Protein AF-A0A1M3MCD5-F1 (afdb_monomer_lite)

Structure (mmCIF, N/CA/C/O backbone):
data_AF-A0A1M3MCD5-F1
#
_entry.id   AF-A0A1M3MCD5-F1
#
loop_
_atom_site.group_PDB
_atom_site.id
_atom_site.type_symbol
_atom_site.label_atom_id
_atom_site.label_alt_id
_atom_site.label_comp_id
_atom_site.label_asym_id
_atom_site.label_entity_id
_atom_site.label_seq_id
_atom_site.pdbx_PDB_ins_code
_atom_site.Cartn_x
_atom_site.Cartn_y
_atom_site.Cartn_z
_atom_site.occupancy
_atom_site.B_iso_or_equiv
_atom_site.auth_seq_id
_atom_site.auth_comp_id
_atom_site.auth_asym_id
_atom_site.auth_atom_id
_atom_site.pdbx_PDB_model_num
ATOM 1 N N . MET A 1 1 ? 7.244 3.025 -30.336 1.00 80.75 1 MET A N 1
ATOM 2 C CA . MET A 1 1 ? 6.233 1.977 -30.135 1.00 80.75 1 MET A CA 1
ATOM 3 C C . MET A 1 1 ? 4.866 2.456 -30.572 1.00 80.75 1 MET A C 1
ATOM 5 O O . MET A 1 1 ? 4.460 3.548 -30.179 1.00 80.75 1 MET A O 1
ATOM 9 N N . ASN A 1 2 ? 4.151 1.637 -31.344 1.00 89.50 2 ASN A N 1
ATOM 10 C CA . ASN A 1 2 ? 2.739 1.869 -31.656 1.00 89.50 2 ASN A CA 1
ATOM 11 C C . ASN A 1 2 ? 1.861 1.571 -30.429 1.00 89.50 2 ASN A C 1
ATOM 13 O O . ASN A 1 2 ? 2.212 0.736 -29.595 1.00 89.50 2 ASN A O 1
ATOM 17 N N . THR A 1 3 ? 0.694 2.208 -30.334 1.00 88.75 3 THR A N 1
ATOM 18 C CA . THR A 1 3 ? -0.282 1.978 -29.251 1.00 88.75 3 THR A CA 1
ATOM 19 C C . THR A 1 3 ? -0.712 0.517 -29.160 1.00 88.75 3 THR A C 1
ATOM 21 O O . THR A 1 3 ? -0.790 -0.035 -28.068 1.00 88.75 3 THR A O 1
ATOM 24 N N . GLU A 1 4 ? -0.922 -0.151 -30.294 1.00 92.06 4 GLU A N 1
ATOM 25 C CA . GLU A 1 4 ? -1.262 -1.578 -30.314 1.00 92.06 4 GLU A CA 1
ATOM 26 C C . GLU A 1 4 ? -0.146 -2.459 -29.751 1.00 92.06 4 GLU A C 1
ATOM 28 O O . GLU A 1 4 ? -0.421 -3.406 -29.015 1.00 92.06 4 GLU A O 1
ATOM 33 N N . ALA A 1 5 ? 1.112 -2.136 -30.059 1.00 90.56 5 ALA A N 1
ATOM 34 C CA . ALA A 1 5 ? 2.263 -2.850 -29.520 1.00 90.56 5 ALA A CA 1
ATOM 35 C C . ALA A 1 5 ? 2.368 -2.645 -28.001 1.00 90.56 5 ALA A C 1
ATOM 37 O O . ALA A 1 5 ? 2.530 -3.623 -27.273 1.00 90.56 5 ALA A O 1
ATOM 38 N N . PHE A 1 6 ? 2.136 -1.418 -27.512 1.00 93.56 6 PHE A N 1
ATOM 39 C CA . PHE A 1 6 ? 2.032 -1.156 -26.073 1.00 93.56 6 PHE A CA 1
ATOM 40 C C . PHE A 1 6 ? 0.952 -2.021 -25.422 1.00 93.56 6 PHE A C 1
ATOM 42 O O . PHE A 1 6 ? 1.201 -2.689 -24.425 1.00 93.56 6 PHE A O 1
ATOM 49 N N . ILE A 1 7 ? -0.255 -2.030 -25.994 1.00 93.38 7 ILE A N 1
ATOM 50 C CA . ILE A 1 7 ? -1.394 -2.768 -25.440 1.00 93.38 7 ILE A CA 1
ATOM 51 C C . ILE A 1 7 ? -1.101 -4.272 -25.399 1.00 93.38 7 ILE A C 1
ATOM 53 O O . ILE A 1 7 ? -1.500 -4.943 -24.448 1.00 93.38 7 ILE A O 1
ATOM 57 N N . ARG A 1 8 ? -0.386 -4.814 -26.392 1.00 94.75 8 ARG A N 1
ATOM 58 C CA . ARG A 1 8 ? 0.049 -6.219 -26.387 1.00 94.75 8 ARG A CA 1
ATOM 59 C C . ARG A 1 8 ? 1.000 -6.515 -25.228 1.00 94.75 8 ARG A C 1
ATOM 61 O O . ARG A 1 8 ? 0.779 -7.503 -24.532 1.00 94.75 8 ARG A O 1
ATOM 68 N N . LEU A 1 9 ? 1.986 -5.649 -24.984 1.00 94.50 9 LEU A N 1
ATOM 69 C CA . LEU A 1 9 ? 2.899 -5.778 -23.841 1.00 94.50 9 LEU A CA 1
ATOM 70 C C . LEU A 1 9 ? 2.167 -5.612 -22.505 1.00 94.50 9 LEU A C 1
ATOM 72 O O . LEU A 1 9 ? 2.376 -6.393 -21.588 1.00 94.50 9 LEU A O 1
ATOM 76 N N . ALA A 1 10 ? 1.250 -4.651 -22.402 1.00 92.12 10 ALA A N 1
ATOM 77 C CA . ALA A 1 10 ? 0.477 -4.419 -21.185 1.00 92.12 10 ALA A CA 1
ATOM 78 C C . ALA A 1 10 ? -0.446 -5.598 -20.838 1.00 92.12 10 ALA A C 1
ATOM 80 O O . ALA A 1 10 ? -0.629 -5.913 -19.665 1.00 92.12 10 ALA A O 1
ATOM 81 N N . LYS A 1 11 ? -1.015 -6.271 -21.848 1.00 93.56 11 LYS A N 1
ATOM 82 C CA . LYS A 1 11 ? -1.811 -7.490 -21.647 1.00 93.56 11 LYS A CA 1
ATOM 83 C C . LYS A 1 11 ? -0.951 -8.691 -21.268 1.00 93.56 11 LYS A C 1
ATOM 85 O O . LYS A 1 11 ? -1.401 -9.522 -20.489 1.00 93.56 11 LYS A O 1
ATOM 90 N N . ASN A 1 12 ? 0.266 -8.776 -21.804 1.00 93.50 12 ASN A N 1
ATOM 91 C CA . ASN A 1 12 ? 1.195 -9.873 -21.552 1.00 93.50 12 ASN A CA 1
ATOM 92 C C . ASN A 1 12 ? 2.579 -9.339 -21.140 1.00 93.50 12 ASN A C 1
ATOM 94 O O . ASN A 1 12 ? 3.504 -9.362 -21.958 1.00 93.50 12 ASN A O 1
ATOM 98 N N . PRO A 1 13 ? 2.758 -8.914 -19.871 1.00 91.75 13 PRO A N 1
ATOM 99 C CA . PRO A 1 13 ? 4.008 -8.302 -19.405 1.00 91.75 13 PRO A CA 1
ATOM 100 C C . PRO A 1 13 ? 5.241 -9.203 -19.553 1.00 91.75 13 PRO A C 1
ATOM 102 O O . PRO A 1 13 ? 6.358 -8.721 -19.683 1.00 91.75 13 PRO A O 1
ATOM 105 N N . LYS A 1 14 ? 5.054 -10.527 -19.606 1.00 89.94 14 LYS A N 1
ATOM 106 C CA . LYS A 1 14 ? 6.139 -11.501 -19.824 1.00 89.94 14 LYS A CA 1
ATOM 107 C C . LYS A 1 14 ? 6.813 -11.391 -21.200 1.00 89.94 14 LYS A C 1
ATOM 109 O O . LYS A 1 14 ? 7.884 -11.952 -21.375 1.00 89.94 14 LYS A O 1
ATOM 114 N N . LEU A 1 15 ? 6.197 -10.699 -22.164 1.00 93.38 15 LEU A N 1
ATOM 115 C CA . LEU A 1 15 ? 6.757 -10.473 -23.504 1.00 93.38 15 LEU A CA 1
ATOM 116 C C . LEU A 1 15 ? 7.725 -9.279 -23.560 1.00 93.38 15 LEU A C 1
ATOM 118 O O . LEU A 1 15 ? 8.215 -8.931 -24.633 1.00 93.38 15 LEU A O 1
ATOM 122 N N . VAL A 1 16 ? 7.962 -8.599 -22.436 1.00 94.62 16 VAL A N 1
ATOM 123 C CA . VAL A 1 16 ? 8.893 -7.473 -22.393 1.00 94.62 16 VAL A CA 1
ATOM 124 C C . VAL A 1 16 ? 10.325 -7.972 -22.542 1.00 94.62 16 VAL A C 1
ATOM 126 O O . VAL A 1 16 ? 10.872 -8.624 -21.661 1.00 94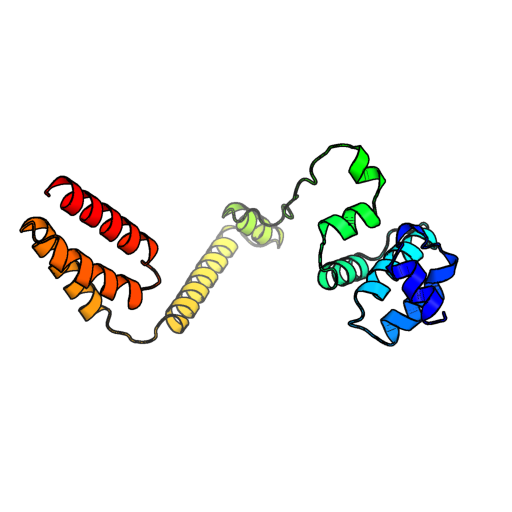.62 16 VAL A O 1
ATOM 129 N N . GLU A 1 17 ? 10.932 -7.606 -23.662 1.00 93.81 17 GLU A N 1
ATOM 130 C CA . GLU A 1 17 ? 12.359 -7.770 -23.950 1.00 93.81 17 GLU A CA 1
ATOM 131 C C . GLU A 1 17 ? 13.141 -6.452 -23.802 1.00 93.81 17 GLU A C 1
ATOM 133 O O . GLU A 1 17 ? 12.557 -5.365 -23.841 1.00 93.81 17 GLU A O 1
ATOM 138 N N . ALA A 1 18 ? 14.474 -6.546 -23.726 1.00 93.25 18 ALA A N 1
ATOM 139 C CA . ALA A 1 18 ? 15.397 -5.404 -23.654 1.00 93.25 18 ALA A CA 1
ATOM 140 C C . ALA A 1 18 ? 15.238 -4.408 -24.822 1.00 93.25 18 ALA A C 1
ATOM 142 O O . ALA A 1 18 ? 15.449 -3.209 -24.659 1.00 93.25 18 ALA A O 1
ATOM 143 N N . ILE A 1 19 ? 14.795 -4.885 -25.992 1.00 93.44 19 ILE A N 1
ATOM 144 C CA . ILE A 1 19 ? 14.569 -4.071 -27.199 1.00 93.44 19 ILE A CA 1
ATOM 145 C C . ILE A 1 19 ? 13.522 -2.969 -26.952 1.00 93.44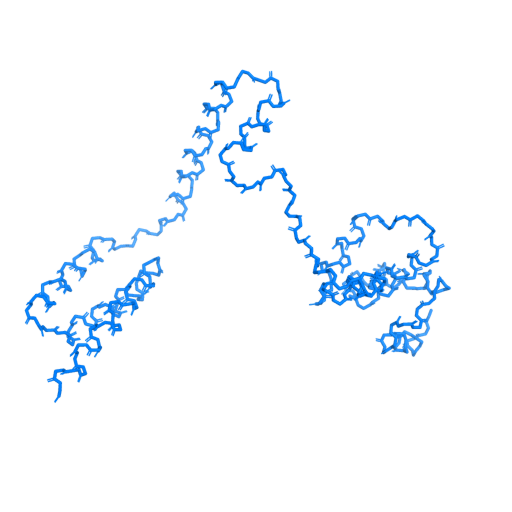 19 ILE A C 1
ATOM 147 O O . ILE A 1 19 ? 13.553 -1.920 -27.596 1.00 93.44 19 ILE A O 1
ATOM 151 N N . HIS A 1 20 ? 12.601 -3.181 -26.007 1.00 94.19 20 HIS A N 1
ATOM 152 C CA . HIS A 1 20 ? 11.526 -2.236 -25.716 1.00 94.19 20 HIS A CA 1
ATOM 153 C C . HIS A 1 20 ? 11.941 -1.085 -24.786 1.00 94.19 20 HIS A C 1
ATOM 155 O O . HIS A 1 20 ? 11.193 -0.110 -24.693 1.00 94.19 20 HIS A O 1
ATOM 161 N N . GLU A 1 21 ? 13.099 -1.165 -24.115 1.00 93.31 21 GLU A N 1
ATOM 162 C CA . GLU A 1 21 ? 13.574 -0.157 -23.150 1.00 93.31 21 GLU A CA 1
ATOM 163 C C . GLU A 1 21 ? 13.502 1.280 -23.693 1.00 93.31 21 GLU A C 1
ATOM 165 O O . GLU A 1 21 ? 12.784 2.084 -23.088 1.00 93.31 21 GLU A O 1
ATOM 170 N N . PRO A 1 22 ? 14.103 1.619 -24.853 1.00 92.94 22 PRO A N 1
ATOM 171 C CA . PRO A 1 22 ? 14.186 3.013 -25.284 1.00 92.94 22 PRO A CA 1
ATOM 172 C C . PRO A 1 22 ? 12.815 3.584 -25.640 1.00 92.94 22 PRO A C 1
ATOM 174 O O . PRO A 1 22 ? 12.559 4.782 -25.496 1.00 92.94 22 PRO A O 1
ATOM 177 N N . GLU A 1 23 ? 11.905 2.738 -26.122 1.00 93.00 23 GLU A N 1
ATOM 178 C CA . GLU A 1 23 ? 10.559 3.174 -26.459 1.00 93.00 23 GLU A CA 1
ATOM 179 C C . GLU A 1 23 ? 9.695 3.343 -25.210 1.00 93.00 23 GLU A C 1
ATOM 181 O O . GLU A 1 23 ? 8.966 4.328 -25.121 1.00 93.00 23 GLU A O 1
ATOM 186 N N . LEU A 1 24 ? 9.790 2.432 -24.239 1.00 93.25 24 LEU A N 1
ATOM 187 C CA . LEU A 1 24 ? 9.061 2.525 -22.973 1.00 93.25 24 LEU A CA 1
ATOM 188 C C . LEU A 1 24 ? 9.567 3.697 -22.121 1.00 93.25 24 LEU A C 1
ATOM 190 O O . LEU A 1 24 ? 8.750 4.422 -21.554 1.00 93.25 24 LEU A O 1
ATOM 194 N N . ARG A 1 25 ? 10.877 3.968 -22.136 1.00 92.69 25 ARG A N 1
ATOM 195 C CA . ARG A 1 25 ? 11.484 5.146 -21.507 1.00 92.69 25 ARG A CA 1
ATOM 196 C C . ARG A 1 25 ? 10.908 6.451 -22.044 1.00 92.69 25 ARG A C 1
ATOM 198 O O . ARG A 1 25 ? 10.496 7.325 -21.290 1.00 92.69 25 ARG A O 1
ATOM 205 N N . ARG A 1 26 ? 10.782 6.577 -23.367 1.00 93.81 26 ARG A N 1
ATOM 206 C CA . ARG A 1 26 ? 10.151 7.764 -23.974 1.00 93.81 26 ARG A CA 1
ATOM 207 C C . ARG A 1 26 ? 8.718 7.972 -23.486 1.00 93.81 26 ARG A C 1
ATOM 209 O O . ARG A 1 26 ? 8.260 9.108 -23.392 1.00 93.81 26 ARG A O 1
ATOM 216 N N . TRP A 1 27 ? 7.986 6.896 -23.199 1.00 92.25 27 TRP A N 1
ATOM 217 C CA . TRP A 1 27 ? 6.626 6.994 -22.669 1.00 92.25 27 TRP A CA 1
ATOM 218 C C . TRP A 1 27 ? 6.602 7.403 -21.199 1.00 92.25 27 TRP A C 1
ATOM 220 O O . TRP A 1 27 ? 5.724 8.180 -20.834 1.00 92.25 27 TRP A O 1
ATOM 230 N N . THR A 1 28 ? 7.543 6.938 -20.374 1.00 91.44 28 THR A N 1
ATOM 231 C CA . THR A 1 28 ? 7.640 7.358 -18.966 1.00 91.44 28 THR A CA 1
ATOM 232 C C . THR A 1 28 ? 8.078 8.815 -18.839 1.00 91.44 28 THR A C 1
ATOM 234 O O . THR A 1 28 ? 7.544 9.536 -18.000 1.00 91.44 28 THR A O 1
ATOM 237 N N . GLU A 1 29 ? 8.972 9.279 -19.714 1.00 92.44 29 GLU A N 1
ATOM 238 C CA . GLU A 1 29 ? 9.379 10.687 -19.798 1.00 92.44 29 GLU A CA 1
ATOM 239 C C . GLU A 1 29 ? 8.220 11.579 -20.268 1.00 92.44 29 GLU A C 1
ATOM 241 O O . GLU A 1 29 ? 7.959 12.634 -19.691 1.00 92.44 29 GLU A O 1
ATOM 246 N N . LYS A 1 30 ? 7.478 11.143 -21.295 1.00 94.44 30 LYS A N 1
ATOM 247 C CA . LYS A 1 30 ? 6.346 11.905 -21.843 1.00 94.44 30 LYS A CA 1
ATOM 248 C C . LYS A 1 30 ? 5.117 11.897 -20.931 1.00 94.44 30 LYS A C 1
ATOM 250 O O . LYS A 1 30 ? 4.373 12.876 -20.898 1.00 94.44 30 LYS A O 1
ATOM 255 N N . TYR A 1 31 ? 4.883 10.799 -20.218 1.00 93.00 31 TYR A N 1
ATOM 256 C CA . TYR A 1 31 ? 3.729 10.598 -19.347 1.00 93.00 31 TYR A CA 1
ATOM 257 C C . TYR A 1 31 ? 4.192 10.102 -17.965 1.00 93.00 31 TYR A C 1
ATOM 259 O O . TYR A 1 31 ? 4.109 8.905 -17.681 1.00 93.00 31 TYR A O 1
ATOM 267 N N . PRO A 1 32 ? 4.633 11.009 -17.069 1.00 89.88 32 PRO A N 1
ATOM 268 C CA . PRO A 1 32 ? 5.253 10.638 -15.791 1.00 89.88 32 PRO A CA 1
ATOM 269 C C . PRO A 1 32 ? 4.388 9.755 -14.883 1.00 89.88 32 PRO A C 1
ATOM 271 O O . PRO A 1 32 ? 4.915 8.908 -14.163 1.00 89.88 32 PRO A O 1
ATOM 274 N N . TYR A 1 33 ? 3.066 9.921 -14.951 1.00 90.69 33 TYR A N 1
ATOM 275 C CA . TYR A 1 33 ? 2.082 9.179 -14.156 1.00 90.69 33 TYR A CA 1
ATOM 276 C C . TYR A 1 33 ? 1.570 7.906 -14.846 1.00 90.69 33 TYR A C 1
ATOM 278 O O . TYR A 1 33 ? 0.583 7.318 -14.407 1.00 90.69 33 TYR A O 1
ATOM 286 N N . PHE A 1 34 ? 2.185 7.484 -15.956 1.00 91.94 34 PHE A N 1
ATOM 287 C CA . PHE A 1 34 ? 1.739 6.295 -16.669 1.00 91.94 34 PHE A CA 1
ATOM 288 C C . PHE A 1 34 ? 2.335 5.020 -16.063 1.00 91.94 34 PHE A C 1
ATOM 290 O O . PHE A 1 34 ? 3.354 4.493 -16.515 1.00 91.94 34 PHE A O 1
ATOM 297 N N . ASN A 1 35 ? 1.661 4.522 -15.027 1.00 90.56 35 ASN A N 1
ATOM 298 C CA . ASN A 1 35 ? 2.109 3.410 -14.188 1.00 90.56 35 ASN A CA 1
ATOM 299 C C . ASN A 1 35 ? 2.495 2.160 -14.997 1.00 90.56 35 ASN A C 1
ATOM 301 O O . ASN A 1 35 ? 3.557 1.582 -14.781 1.00 90.56 35 ASN A O 1
ATOM 305 N N . GLN A 1 36 ? 1.675 1.768 -15.978 1.00 91.88 36 GLN A N 1
ATOM 306 C CA . GLN A 1 36 ? 1.918 0.575 -16.793 1.00 91.88 36 GLN A CA 1
ATOM 307 C C . GLN A 1 36 ? 3.203 0.704 -17.617 1.00 91.88 36 GLN A C 1
ATOM 309 O O . GLN A 1 36 ? 3.979 -0.244 -17.684 1.00 91.88 36 GLN A O 1
ATOM 314 N N . ALA A 1 37 ? 3.461 1.872 -18.214 1.00 93.06 37 ALA A N 1
ATOM 315 C CA . ALA A 1 37 ? 4.701 2.094 -18.954 1.00 93.06 37 ALA A CA 1
ATOM 316 C C . ALA A 1 37 ? 5.920 2.042 -18.033 1.00 93.06 37 ALA A C 1
ATOM 318 O O . ALA A 1 37 ? 6.929 1.464 -18.419 1.00 93.06 37 ALA A O 1
ATOM 319 N N . ARG A 1 38 ? 5.810 2.580 -16.812 1.00 92.06 38 ARG A N 1
ATOM 320 C CA . ARG A 1 38 ? 6.901 2.584 -15.830 1.00 92.06 38 ARG A CA 1
ATOM 321 C C . ARG A 1 38 ? 7.283 1.175 -15.391 1.00 92.06 38 ARG A C 1
ATOM 323 O O . ARG A 1 38 ? 8.463 0.850 -15.394 1.00 92.06 38 ARG A O 1
ATOM 330 N N . VAL A 1 39 ? 6.302 0.320 -15.106 1.00 92.62 39 VAL A N 1
ATOM 331 C CA . VAL A 1 39 ? 6.559 -1.083 -14.747 1.00 92.62 39 VAL A CA 1
ATOM 332 C C . VAL A 1 39 ? 7.197 -1.863 -15.898 1.00 92.62 39 VAL A C 1
ATOM 334 O O . VAL A 1 39 ? 8.167 -2.593 -15.697 1.00 92.62 39 VAL A O 1
ATOM 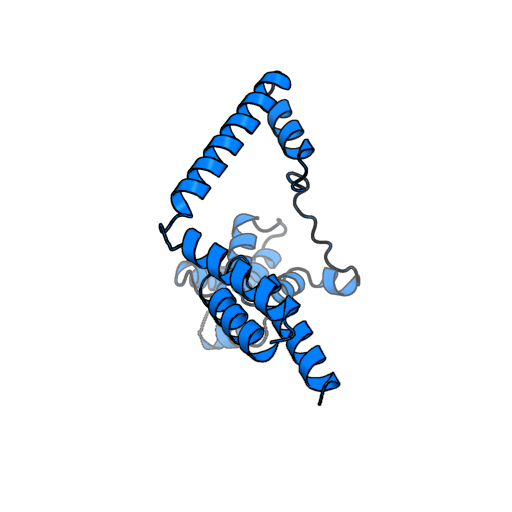337 N N . LEU A 1 40 ? 6.664 -1.722 -17.116 1.00 93.69 40 LEU A N 1
ATOM 338 C CA . LEU A 1 40 ? 7.213 -2.422 -18.280 1.00 93.69 40 LEU A CA 1
ATOM 339 C C . LEU A 1 40 ? 8.629 -1.921 -18.597 1.00 93.69 40 LEU A C 1
ATOM 341 O O . LEU A 1 40 ? 9.511 -2.729 -18.875 1.00 93.69 40 LEU A O 1
ATOM 345 N N . TRP A 1 41 ? 8.854 -0.607 -18.516 1.00 92.88 41 TRP A N 1
ATOM 346 C CA . TRP A 1 41 ? 10.170 0.001 -18.691 1.00 92.88 41 TRP A CA 1
ATOM 347 C C . TRP A 1 41 ? 11.170 -0.518 -17.659 1.00 92.88 41 TRP A C 1
ATOM 349 O O . TRP A 1 41 ? 12.266 -0.905 -18.041 1.00 92.88 41 TRP A O 1
ATOM 359 N N . MET A 1 42 ? 10.772 -0.614 -16.387 1.00 91.62 42 MET A N 1
ATOM 360 C CA . MET A 1 42 ? 11.616 -1.136 -15.310 1.00 91.62 42 MET A CA 1
ATOM 361 C C . MET A 1 42 ? 12.146 -2.537 -15.637 1.00 91.62 42 MET A C 1
ATOM 363 O O . MET A 1 42 ? 13.345 -2.795 -15.543 1.00 91.62 42 MET A O 1
ATOM 367 N N . LYS A 1 43 ? 11.265 -3.431 -16.106 1.00 92.12 43 LYS A N 1
ATOM 368 C CA . LYS A 1 43 ? 11.673 -4.774 -16.534 1.00 92.12 43 LYS A CA 1
ATOM 369 C C . LYS A 1 43 ? 12.587 -4.735 -17.755 1.00 92.12 43 LYS A C 1
ATOM 371 O O . LYS A 1 43 ? 13.583 -5.448 -17.787 1.00 92.12 43 LYS A O 1
ATOM 376 N N . ALA A 1 44 ? 12.259 -3.917 -18.754 1.00 93.19 44 ALA A N 1
ATOM 377 C CA . ALA A 1 44 ? 13.076 -3.784 -19.957 1.00 93.19 44 ALA A CA 1
ATOM 378 C C . ALA A 1 44 ? 14.483 -3.248 -19.636 1.00 93.19 44 ALA A C 1
ATOM 380 O O . ALA A 1 44 ? 15.456 -3.755 -20.183 1.00 93.19 44 ALA A O 1
ATOM 381 N N . SER A 1 45 ? 14.588 -2.289 -18.712 1.00 90.62 45 SER A N 1
ATOM 382 C CA . SER A 1 45 ? 15.844 -1.718 -18.214 1.00 90.62 45 SER A CA 1
ATOM 383 C C . SER A 1 45 ? 16.698 -2.770 -17.500 1.00 90.62 45 SER A C 1
ATOM 385 O O . SER A 1 45 ? 17.868 -2.939 -17.837 1.00 90.62 45 SER A O 1
ATOM 387 N N . GLN A 1 46 ? 16.091 -3.569 -16.614 1.00 89.75 46 GLN A N 1
ATOM 388 C CA . GLN A 1 46 ? 16.757 -4.685 -15.928 1.00 89.75 46 GLN A CA 1
ATOM 389 C C . GLN A 1 46 ? 17.241 -5.783 -16.893 1.00 89.75 46 GLN A C 1
ATOM 391 O O . GLN A 1 46 ? 18.200 -6.487 -16.604 1.00 89.75 46 GLN A O 1
ATOM 396 N N . LEU A 1 47 ? 16.564 -5.971 -18.030 1.00 90.12 47 LEU A N 1
ATOM 397 C CA . LEU A 1 47 ? 16.995 -6.919 -19.064 1.00 90.12 47 LEU A CA 1
ATOM 398 C C . LEU A 1 47 ? 18.079 -6.338 -19.981 1.00 90.12 47 LEU A C 1
ATOM 400 O O . LEU A 1 47 ? 18.875 -7.094 -20.534 1.00 90.12 47 LEU A O 1
ATOM 404 N N . ALA A 1 48 ? 18.075 -5.021 -20.194 1.00 88.81 48 ALA A N 1
ATOM 405 C CA . ALA A 1 48 ? 19.020 -4.327 -21.065 1.00 88.81 48 ALA A CA 1
ATOM 406 C C . ALA A 1 48 ? 20.378 -4.089 -20.387 1.00 88.81 48 ALA A C 1
ATOM 408 O O . ALA A 1 48 ? 21.411 -4.144 -21.056 1.00 88.81 48 ALA A O 1
ATOM 409 N N . SER A 1 49 ? 20.374 -3.855 -19.076 1.00 80.75 49 SER A N 1
ATOM 410 C CA . SER A 1 49 ? 21.566 -3.603 -18.269 1.00 80.75 49 SER A CA 1
ATOM 411 C C . SER A 1 49 ? 21.829 -4.776 -17.330 1.00 80.75 49 SER A C 1
ATOM 413 O O . SER A 1 49 ? 20.922 -5.261 -16.667 1.00 80.75 49 SER A O 1
ATOM 415 N N . ALA A 1 50 ? 23.086 -5.216 -17.242 1.00 70.44 50 ALA A N 1
ATOM 416 C CA . ALA A 1 50 ? 23.503 -6.197 -16.235 1.00 70.44 50 ALA A CA 1
ATOM 417 C C . ALA A 1 50 ? 23.633 -5.578 -14.829 1.00 70.44 50 ALA A C 1
ATOM 419 O O . ALA A 1 50 ? 23.715 -6.305 -13.839 1.00 70.44 50 ALA A O 1
ATOM 420 N N . ASP A 1 51 ? 23.672 -4.246 -14.755 1.00 72.94 51 ASP A N 1
ATOM 421 C CA . ASP A 1 51 ? 23.787 -3.504 -13.508 1.00 72.94 51 ASP A CA 1
ATOM 422 C C . ASP A 1 51 ? 22.452 -3.476 -12.744 1.00 72.94 51 ASP A C 1
ATOM 424 O O . ASP A 1 51 ? 21.381 -3.442 -13.362 1.00 72.94 51 ASP A O 1
ATOM 428 N N . PRO A 1 52 ? 22.491 -3.461 -11.397 1.00 72.38 52 PRO A N 1
ATOM 429 C CA . PRO A 1 52 ? 21.299 -3.263 -10.585 1.00 72.38 52 PRO A CA 1
ATOM 430 C C . PRO A 1 52 ? 20.604 -1.955 -10.967 1.00 72.38 52 PRO A C 1
ATOM 432 O O . PRO A 1 52 ? 21.254 -0.918 -11.112 1.00 72.38 52 PRO A O 1
ATOM 435 N N . VAL A 1 53 ? 19.278 -1.996 -11.112 1.00 74.12 53 VAL A N 1
ATOM 436 C CA . VAL A 1 53 ? 18.497 -0.777 -11.351 1.00 74.12 53 VAL A CA 1
ATOM 437 C C . VAL A 1 53 ? 18.634 0.154 -10.144 1.00 74.12 53 VAL A C 1
ATOM 439 O O . VAL A 1 53 ? 18.678 -0.320 -9.011 1.00 74.12 53 VAL A O 1
ATOM 442 N N . SER A 1 54 ? 18.709 1.464 -10.395 1.00 83.00 54 SER A N 1
ATOM 443 C CA . SER A 1 54 ? 18.832 2.477 -9.343 1.00 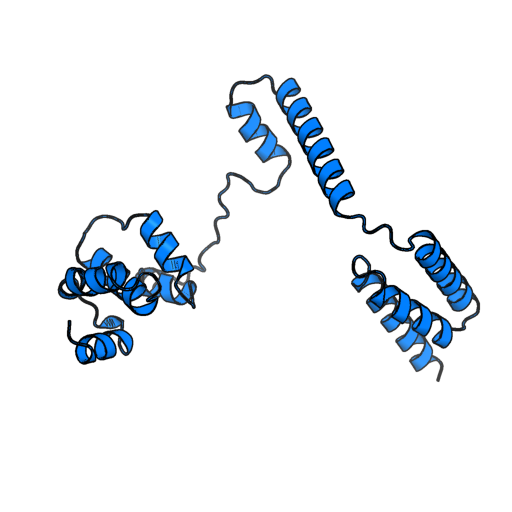83.00 54 SER A CA 1
ATOM 444 C C . SER A 1 54 ? 17.707 2.350 -8.312 1.00 83.00 54 SER A C 1
ATOM 446 O O . SER A 1 54 ? 16.537 2.209 -8.686 1.00 83.00 54 SER A O 1
ATOM 448 N N . ASP A 1 55 ? 18.055 2.463 -7.027 1.00 81.12 55 ASP A N 1
ATOM 449 C CA . ASP A 1 55 ? 17.098 2.400 -5.916 1.00 81.12 55 ASP A CA 1
ATOM 450 C C . ASP A 1 55 ? 15.978 3.442 -6.084 1.00 81.12 55 ASP A C 1
ATOM 452 O O . ASP A 1 55 ? 14.804 3.118 -5.912 1.00 81.12 55 ASP A O 1
ATOM 456 N N . ASP A 1 56 ? 16.310 4.653 -6.545 1.00 85.38 56 ASP A N 1
ATOM 457 C CA . ASP A 1 56 ? 15.336 5.726 -6.790 1.00 85.38 56 ASP A CA 1
ATOM 458 C C . ASP A 1 56 ? 14.284 5.329 -7.845 1.00 85.38 56 ASP A C 1
ATOM 460 O O . ASP A 1 56 ? 13.097 5.643 -7.728 1.00 85.38 56 ASP A O 1
ATOM 464 N N . GLU A 1 57 ? 14.700 4.624 -8.901 1.00 83.31 57 GLU A N 1
ATOM 465 C CA . GLU A 1 57 ? 13.805 4.191 -9.979 1.00 83.31 57 GLU A CA 1
ATOM 466 C C . GLU A 1 57 ? 12.911 3.034 -9.531 1.00 83.31 57 GLU A C 1
ATOM 468 O O . GLU A 1 57 ? 11.733 2.985 -9.903 1.00 83.31 57 GLU A O 1
ATOM 473 N N . LEU A 1 58 ? 13.446 2.145 -8.689 1.00 87.81 58 LEU A N 1
ATOM 474 C CA . LEU A 1 58 ? 12.698 1.058 -8.067 1.00 87.81 58 LEU A CA 1
ATOM 475 C C . LEU A 1 58 ? 11.651 1.595 -7.084 1.00 87.81 58 LEU A C 1
ATOM 477 O O . LEU A 1 58 ? 10.498 1.159 -7.127 1.00 87.81 58 LEU A O 1
ATOM 481 N N . GLU A 1 59 ? 12.013 2.571 -6.249 1.00 87.81 59 GLU A N 1
ATOM 482 C CA . GLU A 1 59 ? 11.081 3.247 -5.341 1.00 87.81 59 GLU A CA 1
ATOM 483 C C . GLU A 1 59 ? 9.966 3.953 -6.114 1.00 87.81 59 GLU A C 1
ATOM 485 O O . GLU A 1 59 ? 8.782 3.782 -5.804 1.00 87.81 59 GLU A O 1
ATOM 490 N N . LEU A 1 60 ? 10.316 4.681 -7.178 1.00 86.69 60 LEU A N 1
ATOM 491 C CA . LEU A 1 60 ? 9.334 5.321 -8.052 1.00 86.69 60 LEU A CA 1
ATOM 492 C C . LEU A 1 60 ? 8.414 4.289 -8.717 1.00 86.69 60 LEU A C 1
ATOM 494 O O . LEU A 1 60 ? 7.196 4.470 -8.739 1.00 86.69 60 LEU A O 1
ATOM 498 N N . ALA A 1 61 ? 8.951 3.190 -9.251 1.00 86.94 61 ALA A N 1
ATOM 499 C CA . ALA A 1 61 ? 8.137 2.124 -9.832 1.00 86.94 61 ALA A CA 1
ATOM 500 C C . ALA A 1 61 ? 7.199 1.490 -8.790 1.00 86.94 61 ALA A C 1
ATOM 502 O O . ALA A 1 61 ? 6.040 1.212 -9.106 1.00 86.94 61 ALA A O 1
ATOM 503 N N . GLY A 1 62 ? 7.667 1.322 -7.551 1.00 89.56 62 GLY A N 1
ATOM 504 C CA . GLY A 1 62 ? 6.875 0.838 -6.424 1.00 89.56 62 GLY A CA 1
ATOM 505 C C . GLY A 1 62 ? 5.730 1.779 -6.053 1.00 89.56 62 GLY A C 1
ATOM 506 O O . GLY A 1 62 ? 4.594 1.327 -5.932 1.00 89.56 62 GLY A O 1
ATOM 507 N N . LEU A 1 63 ? 5.996 3.086 -5.959 1.00 88.75 63 LEU A N 1
ATOM 508 C CA . LEU A 1 63 ? 4.992 4.109 -5.642 1.00 88.75 63 LEU A CA 1
ATOM 509 C C . LEU A 1 63 ? 3.868 4.169 -6.685 1.00 88.75 63 LEU A C 1
ATOM 511 O O . LEU A 1 63 ? 2.703 4.379 -6.353 1.00 88.75 63 LEU A O 1
ATOM 515 N N . HIS A 1 64 ? 4.226 3.987 -7.955 1.00 83.12 64 HIS A N 1
ATOM 516 C CA . HIS A 1 64 ? 3.292 4.011 -9.076 1.00 83.12 64 HIS A CA 1
ATOM 517 C C . HIS A 1 64 ? 2.577 2.669 -9.309 1.00 83.12 64 HIS A C 1
ATOM 519 O O . HIS A 1 64 ? 1.633 2.604 -10.098 1.00 83.12 64 HIS A O 1
ATOM 525 N N . SER A 1 65 ? 2.993 1.585 -8.656 1.00 86.50 65 SER A N 1
ATOM 526 C CA . SER A 1 65 ? 2.394 0.264 -8.853 1.00 86.50 65 SER A CA 1
ATOM 527 C C . SER A 1 65 ? 1.199 0.042 -7.931 1.00 86.50 65 SER A C 1
ATOM 529 O O . SER A 1 65 ? 1.263 0.291 -6.734 1.00 86.50 65 SER A O 1
ATOM 531 N N . ASN A 1 66 ? 0.104 -0.489 -8.482 1.00 84.75 66 ASN A N 1
ATOM 532 C CA . ASN A 1 66 ? -1.093 -0.809 -7.693 1.00 84.75 66 ASN A CA 1
ATOM 533 C C . ASN A 1 66 ? -0.893 -2.035 -6.784 1.00 84.75 66 ASN A C 1
ATOM 535 O O . ASN A 1 66 ? -1.547 -2.149 -5.752 1.00 84.75 66 ASN A O 1
ATOM 539 N N . ASP A 1 67 ? -0.011 -2.958 -7.179 1.00 89.25 67 ASP A N 1
ATOM 540 C CA . ASP A 1 67 ? 0.330 -4.158 -6.416 1.00 89.25 67 ASP A CA 1
ATOM 541 C C . ASP A 1 67 ? 1.854 -4.318 -6.371 1.00 89.25 67 ASP A C 1
ATOM 543 O O . ASP A 1 67 ? 2.499 -4.716 -7.347 1.00 89.25 67 ASP A O 1
ATOM 547 N N . LEU A 1 68 ? 2.426 -3.975 -5.216 1.00 88.50 68 LEU A N 1
ATOM 548 C CA . LEU A 1 68 ? 3.865 -4.029 -4.978 1.00 88.50 68 LEU A CA 1
ATOM 549 C C . LEU A 1 68 ? 4.389 -5.469 -4.921 1.00 88.50 68 LEU A C 1
ATOM 551 O O . LEU A 1 68 ? 5.531 -5.719 -5.302 1.00 88.50 68 LEU A O 1
ATOM 555 N N . ARG A 1 69 ? 3.561 -6.428 -4.483 1.00 88.81 69 ARG A N 1
ATOM 556 C CA . ARG A 1 69 ? 3.946 -7.847 -4.460 1.00 88.81 69 ARG A CA 1
ATOM 557 C C . ARG A 1 69 ? 4.044 -8.375 -5.878 1.00 88.81 69 ARG A C 1
ATOM 559 O O . ARG A 1 69 ? 5.030 -9.017 -6.223 1.00 88.81 69 ARG A O 1
ATOM 566 N N . TRP A 1 70 ? 3.049 -8.063 -6.704 1.00 90.56 70 TRP A N 1
ATOM 567 C CA . TRP A 1 70 ? 3.082 -8.434 -8.112 1.00 90.56 70 TRP A CA 1
ATOM 568 C C . TRP A 1 70 ? 4.287 -7.817 -8.834 1.00 90.56 70 TRP A C 1
ATOM 570 O O . TRP A 1 70 ? 4.986 -8.535 -9.545 1.00 90.56 70 TRP A O 1
ATOM 580 N N . LEU A 1 71 ? 4.585 -6.528 -8.609 1.00 90.31 71 LEU A N 1
ATOM 581 C CA . LEU A 1 71 ? 5.771 -5.879 -9.184 1.00 90.31 71 LEU A CA 1
ATOM 582 C C . LEU A 1 71 ? 7.064 -6.589 -8.766 1.00 90.31 71 LEU A C 1
ATOM 584 O O . LEU A 1 71 ? 7.919 -6.847 -9.609 1.00 90.31 71 LEU A O 1
ATOM 588 N N . PHE A 1 72 ? 7.191 -6.921 -7.480 1.00 90.31 72 PHE A N 1
ATOM 589 C CA . PHE A 1 72 ? 8.356 -7.619 -6.949 1.00 90.31 72 PHE A CA 1
ATOM 590 C C . PHE A 1 72 ? 8.588 -8.956 -7.665 1.00 90.31 72 PHE A C 1
ATOM 592 O O . PHE A 1 72 ? 9.662 -9.162 -8.222 1.00 90.31 72 PHE A O 1
ATOM 599 N N . PHE A 1 73 ? 7.581 -9.831 -7.741 1.00 90.50 73 PHE A N 1
ATOM 600 C CA . PHE A 1 73 ? 7.727 -11.126 -8.425 1.00 90.50 73 PHE A CA 1
ATOM 601 C C . PHE A 1 73 ? 7.862 -10.993 -9.945 1.00 90.50 73 PHE A C 1
ATOM 603 O O . PHE A 1 73 ? 8.493 -11.820 -10.598 1.00 90.50 73 PHE A O 1
ATOM 610 N N . TYR A 1 74 ? 7.318 -9.928 -10.531 1.00 91.00 74 TYR A N 1
ATOM 611 C CA . TYR A 1 74 ? 7.521 -9.627 -11.943 1.00 91.00 74 TYR A CA 1
ATOM 612 C C . TYR A 1 74 ? 8.985 -9.264 -12.256 1.00 91.00 74 TYR A C 1
ATOM 614 O O . TYR A 1 74 ? 9.538 -9.710 -13.270 1.00 91.00 74 TYR A O 1
ATOM 622 N N . LEU A 1 75 ? 9.636 -8.486 -11.387 1.00 90.12 75 LEU A N 1
ATOM 623 C CA . LEU A 1 75 ? 11.051 -8.127 -11.522 1.00 90.12 75 LEU A CA 1
ATOM 624 C C . LEU A 1 75 ? 11.983 -9.281 -11.124 1.00 90.12 75 LEU A C 1
ATOM 626 O O . LEU A 1 75 ? 12.953 -9.521 -11.844 1.00 90.12 75 LEU A O 1
ATOM 630 N N . TYR A 1 76 ? 11.619 -10.048 -10.091 1.00 88.38 76 TYR A N 1
ATOM 631 C CA . TYR A 1 76 ? 12.404 -11.151 -9.515 1.00 88.38 76 TYR A CA 1
ATOM 632 C C . TYR A 1 76 ? 11.637 -12.493 -9.512 1.00 88.38 76 TYR A C 1
ATOM 634 O O . TYR A 1 76 ? 11.249 -12.984 -8.445 1.00 88.38 76 TYR A O 1
ATOM 642 N N . PRO A 1 77 ? 11.383 -13.118 -10.679 1.00 87.12 77 PRO A N 1
ATOM 643 C CA . PRO A 1 77 ? 10.628 -14.374 -10.757 1.00 87.12 77 PRO A CA 1
ATOM 644 C C . PRO A 1 77 ? 11.261 -15.527 -9.966 1.00 87.12 77 PRO A C 1
ATOM 646 O O . PRO A 1 77 ? 10.568 -16.407 -9.464 1.00 87.12 77 PRO A O 1
ATOM 649 N N . GLU A 1 78 ? 12.584 -15.528 -9.829 1.00 86.12 78 GLU A N 1
ATOM 650 C CA . GLU A 1 78 ? 13.345 -16.506 -9.054 1.00 86.12 78 GLU A CA 1
ATOM 651 C C . GLU A 1 78 ? 12.983 -16.512 -7.561 1.00 86.12 78 GLU A C 1
ATOM 653 O O . GLU A 1 78 ? 13.049 -17.562 -6.922 1.00 86.12 78 GLU A O 1
ATOM 658 N N . MET A 1 79 ? 12.534 -15.376 -7.019 1.00 82.31 79 MET A N 1
ATOM 659 C CA . MET A 1 79 ? 12.106 -15.251 -5.621 1.00 82.31 79 MET A CA 1
ATOM 660 C C . MET A 1 79 ? 10.725 -15.867 -5.371 1.00 82.31 79 MET A C 1
ATOM 662 O O . MET A 1 79 ? 10.369 -16.145 -4.231 1.00 82.31 79 MET A O 1
ATOM 666 N N . GLU A 1 80 ? 9.932 -16.098 -6.419 1.00 74.12 80 GLU A N 1
ATOM 667 C CA . GLU A 1 80 ? 8.641 -16.787 -6.305 1.00 74.12 80 GLU A CA 1
ATOM 668 C C . GLU A 1 80 ? 8.835 -18.295 -6.052 1.00 74.12 80 GLU A C 1
ATOM 670 O O . GLU A 1 80 ? 8.029 -18.937 -5.380 1.00 74.12 80 GLU A O 1
ATOM 675 N N . LEU A 1 81 ? 9.941 -18.860 -6.551 1.00 61.56 81 LEU A N 1
ATOM 676 C CA . LEU A 1 81 ? 10.249 -20.292 -6.504 1.00 61.56 81 LEU A CA 1
ATOM 677 C C . LEU A 1 81 ? 10.874 -20.748 -5.180 1.00 61.56 81 LEU A C 1
ATOM 679 O O . LEU A 1 81 ? 10.819 -21.937 -4.866 1.00 61.56 81 LEU A O 1
ATOM 683 N N . SER A 1 82 ? 11.464 -19.838 -4.400 1.00 62.34 82 SER A N 1
ATOM 684 C CA . SER A 1 82 ? 12.156 -20.192 -3.154 1.00 62.34 82 SER A CA 1
ATOM 685 C C . SER A 1 82 ? 11.203 -20.551 -2.009 1.00 62.34 82 SER A C 1
ATOM 687 O O . SER A 1 82 ? 11.638 -21.135 -1.020 1.00 62.34 82 SER A O 1
ATOM 689 N N . GLY A 1 83 ? 9.906 -20.225 -2.112 1.00 61.56 83 GLY A N 1
ATOM 690 C CA . GLY A 1 83 ? 8.928 -20.447 -1.037 1.00 61.56 83 GLY A CA 1
ATOM 691 C C . GLY A 1 83 ? 9.215 -19.647 0.244 1.00 61.56 83 GLY A C 1
ATOM 692 O O . GLY A 1 83 ? 8.480 -19.765 1.227 1.00 61.56 83 GLY A O 1
ATOM 693 N N . GLU A 1 84 ? 10.261 -18.821 0.241 1.00 57.16 84 GLU A N 1
ATOM 694 C CA . GLU A 1 84 ? 10.608 -17.931 1.334 1.00 57.16 84 GLU A CA 1
ATOM 695 C C . GLU A 1 84 ? 9.671 -16.724 1.281 1.00 57.16 84 GLU A C 1
ATOM 697 O O . GLU A 1 84 ? 9.654 -15.949 0.326 1.00 57.16 84 GLU A O 1
ATOM 702 N N . GLN A 1 85 ? 8.850 -16.562 2.319 1.00 53.44 85 GLN A N 1
ATOM 703 C CA . GLN A 1 85 ? 8.081 -15.335 2.502 1.00 53.44 85 GLN A CA 1
ATOM 704 C C . GLN A 1 85 ? 9.068 -14.158 2.540 1.00 53.44 85 GLN A C 1
ATOM 706 O O . GLN A 1 85 ? 10.045 -14.238 3.292 1.00 53.44 85 GLN A O 1
ATOM 711 N N . PRO A 1 86 ? 8.834 -13.062 1.792 1.00 52.78 86 PRO A N 1
ATOM 712 C CA . PRO A 1 86 ? 9.694 -11.893 1.860 1.00 52.78 86 PRO A CA 1
ATOM 713 C C . PRO A 1 86 ? 9.691 -11.385 3.300 1.00 52.78 86 PRO A C 1
ATOM 715 O O . PRO A 1 86 ? 8.699 -10.844 3.795 1.00 52.78 86 PRO A O 1
ATOM 718 N N . VAL A 1 87 ? 10.801 -11.600 4.004 1.00 50.12 87 VAL A N 1
ATOM 719 C CA . VAL A 1 87 ? 10.974 -11.085 5.355 1.00 50.12 87 VAL A CA 1
ATOM 720 C C . VAL A 1 87 ? 11.038 -9.574 5.207 1.00 50.12 87 VAL A C 1
ATOM 722 O O . VAL A 1 87 ? 11.995 -9.046 4.642 1.00 50.12 87 VAL A O 1
ATOM 725 N N . HIS A 1 88 ? 10.016 -8.863 5.688 1.00 48.03 88 HIS A N 1
ATOM 726 C CA . HIS A 1 88 ? 10.118 -7.428 5.918 1.00 48.03 88 HIS A CA 1
ATOM 727 C C . HIS A 1 88 ? 11.260 -7.197 6.913 1.00 48.03 88 HIS A C 1
ATOM 729 O O . HIS A 1 88 ? 11.044 -7.147 8.124 1.00 48.03 88 HIS A O 1
ATOM 735 N N . ARG A 1 89 ? 12.489 -7.045 6.411 1.00 49.59 89 ARG A N 1
ATOM 736 C CA . ARG A 1 89 ? 13.548 -6.392 7.167 1.00 49.59 89 ARG A CA 1
ATOM 737 C C . ARG A 1 89 ? 13.140 -4.935 7.244 1.00 49.59 89 ARG A C 1
ATOM 739 O O . ARG A 1 89 ? 13.393 -4.149 6.334 1.00 49.59 89 ARG A O 1
ATOM 746 N N . ARG A 1 90 ? 12.447 -4.581 8.328 1.00 51.47 90 ARG A N 1
ATOM 747 C CA . ARG A 1 90 ? 12.443 -3.192 8.781 1.00 51.47 90 ARG A CA 1
ATOM 748 C C . ARG A 1 90 ? 13.906 -2.768 8.790 1.00 51.47 90 ARG A C 1
ATOM 750 O O . ARG A 1 90 ? 14.740 -3.531 9.263 1.00 51.47 90 ARG A O 1
ATOM 757 N N . HIS A 1 91 ? 14.226 -1.619 8.207 1.00 47.56 91 HIS A N 1
ATOM 758 C CA . HIS A 1 91 ? 15.566 -1.067 8.337 1.00 47.56 91 HIS A CA 1
ATOM 759 C C . HIS A 1 91 ? 15.933 -1.092 9.830 1.00 47.56 91 HIS A C 1
ATOM 761 O O . HIS A 1 91 ? 15.301 -0.392 10.622 1.00 47.56 91 HIS A O 1
ATOM 767 N N . ASP A 1 92 ? 16.936 -1.891 10.211 1.00 54.22 92 ASP A N 1
ATOM 768 C CA . ASP A 1 92 ? 17.358 -2.090 11.610 1.00 54.22 92 ASP A CA 1
ATOM 769 C C . ASP A 1 92 ? 17.838 -0.790 12.281 1.00 54.22 92 ASP A C 1
ATOM 771 O O . ASP A 1 92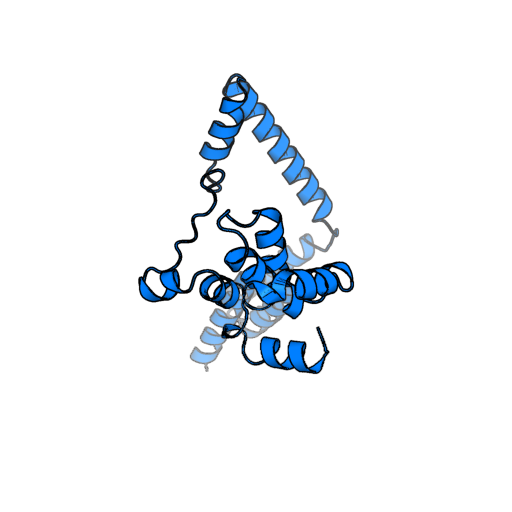 ? 18.165 -0.763 13.461 1.00 54.22 92 ASP A O 1
ATOM 775 N N . ARG A 1 93 ? 17.867 0.324 11.540 1.00 53.78 93 ARG A N 1
ATOM 776 C CA . ARG A 1 93 ? 18.223 1.645 12.057 1.00 53.78 93 ARG A CA 1
ATOM 777 C C . ARG A 1 93 ? 17.203 2.193 13.060 1.00 53.78 93 ARG A C 1
ATOM 779 O O . ARG A 1 93 ? 17.533 3.142 13.764 1.00 53.78 93 ARG A O 1
ATOM 786 N N . PHE A 1 94 ? 15.982 1.652 13.123 1.00 54.09 94 PHE A N 1
ATOM 787 C CA . PHE A 1 94 ? 14.973 2.136 14.065 1.00 54.09 94 PHE A CA 1
ATOM 788 C C . PHE A 1 94 ? 13.918 1.069 14.401 1.00 54.09 94 PHE A C 1
ATOM 790 O O . PHE A 1 94 ? 12.838 1.026 13.812 1.00 54.09 94 PHE A O 1
ATOM 797 N N . SER A 1 95 ? 14.185 0.220 15.394 1.00 61.34 95 SER A N 1
ATOM 798 C CA . SER A 1 95 ? 13.193 -0.723 15.943 1.00 61.34 95 SER A CA 1
ATOM 799 C C . SER A 1 95 ? 12.077 -0.027 16.739 1.00 61.34 95 SER A C 1
ATOM 801 O O . SER A 1 95 ? 11.137 -0.676 17.197 1.00 61.34 95 SER A O 1
ATOM 803 N N . GLY A 1 96 ? 12.172 1.297 16.922 1.00 58.84 96 GLY A N 1
ATOM 804 C CA . GLY A 1 96 ? 11.325 2.061 17.838 1.00 58.84 96 GLY A CA 1
ATOM 805 C C . GLY A 1 96 ? 11.704 1.862 19.309 1.00 58.84 96 GLY A C 1
ATOM 806 O O . GLY A 1 96 ? 11.071 2.446 20.188 1.00 58.84 96 GLY A O 1
ATOM 807 N N . SER A 1 97 ? 12.740 1.066 19.588 1.00 66.00 97 SER A N 1
ATOM 808 C CA . SER A 1 97 ? 13.331 0.943 20.914 1.00 66.00 97 SER A CA 1
ATOM 809 C C . SER A 1 97 ? 14.023 2.244 21.312 1.00 66.00 97 SER A C 1
ATOM 811 O O . SER A 1 97 ? 14.751 2.859 20.532 1.00 66.00 97 SER A O 1
ATOM 813 N N . TYR A 1 98 ? 13.841 2.623 22.577 1.00 61.38 98 TYR A N 1
ATOM 814 C CA . TYR A 1 98 ? 14.548 3.724 23.230 1.00 61.38 98 TYR A CA 1
ATOM 815 C C . TYR A 1 98 ? 16.073 3.654 23.021 1.00 61.38 98 TYR A C 1
ATOM 817 O O . TYR A 1 98 ? 16.721 4.686 22.875 1.00 61.38 98 TYR A O 1
ATOM 825 N N . PHE A 1 99 ? 16.638 2.446 22.937 1.00 60.88 99 PHE A N 1
ATOM 826 C CA . PHE A 1 99 ? 18.077 2.235 22.778 1.00 60.88 99 PHE A CA 1
ATOM 827 C C . PHE A 1 99 ? 18.609 2.537 21.370 1.00 60.88 99 PHE A C 1
ATOM 829 O O . PHE A 1 99 ? 19.758 2.950 21.249 1.00 60.88 99 PHE A O 1
ATOM 836 N N . ASP A 1 100 ? 17.797 2.434 20.318 1.00 71.88 100 ASP A N 1
ATOM 837 C CA . ASP A 1 100 ? 18.266 2.704 18.949 1.00 71.88 100 ASP A CA 1
ATOM 838 C C . ASP A 1 100 ? 18.488 4.196 18.722 1.00 71.88 100 ASP A C 1
ATOM 840 O O . ASP A 1 100 ? 19.465 4.605 18.097 1.00 71.88 100 ASP A O 1
ATOM 844 N N . ILE A 1 101 ? 17.612 5.015 19.311 1.00 67.38 101 ILE A N 1
ATOM 845 C CA . ILE A 1 101 ? 17.742 6.474 19.325 1.00 67.38 101 ILE A CA 1
ATOM 846 C C . ILE A 1 101 ? 19.026 6.869 20.061 1.00 67.38 101 ILE A C 1
ATOM 848 O O . ILE A 1 101 ? 19.748 7.756 19.613 1.00 67.38 101 ILE A O 1
ATOM 852 N N . LEU A 1 102 ? 19.329 6.197 21.175 1.00 63.53 102 LEU A N 1
ATOM 853 C CA . LEU A 1 102 ? 20.544 6.447 21.948 1.00 63.53 102 LEU A CA 1
ATOM 854 C C . LEU A 1 102 ? 21.801 6.067 21.184 1.00 63.53 102 LEU A C 1
ATOM 856 O O . LEU A 1 102 ? 22.744 6.852 21.140 1.00 63.53 102 LEU A O 1
ATOM 860 N N . ASN A 1 103 ? 21.788 4.904 20.541 1.00 69.44 103 ASN A N 1
ATOM 861 C CA . ASN A 1 103 ? 22.909 4.430 19.746 1.00 69.44 103 ASN A CA 1
ATOM 862 C C . ASN A 1 103 ? 23.177 5.377 18.568 1.00 69.44 103 ASN A C 1
ATOM 864 O O . ASN A 1 103 ? 24.309 5.831 18.407 1.00 69.44 103 ASN A O 1
ATOM 868 N N . ALA A 1 104 ? 22.140 5.774 17.824 1.00 67.31 104 ALA A N 1
ATOM 869 C CA . ALA A 1 104 ? 22.260 6.744 16.736 1.00 67.31 104 ALA A CA 1
ATOM 870 C C . ALA A 1 104 ? 22.806 8.098 17.218 1.00 67.31 104 ALA A C 1
ATOM 872 O O . ALA A 1 104 ? 23.692 8.671 16.592 1.00 67.31 104 ALA A O 1
ATOM 873 N N . ALA A 1 105 ? 22.329 8.587 18.363 1.00 64.31 105 ALA A N 1
ATOM 874 C CA . ALA A 1 105 ? 22.725 9.889 18.885 1.00 64.31 105 ALA A CA 1
ATOM 875 C C . ALA A 1 105 ? 24.087 9.880 19.612 1.00 64.31 105 ALA A C 1
ATOM 877 O O . ALA A 1 105 ? 24.676 10.938 19.827 1.00 64.31 105 ALA A O 1
ATOM 878 N N . SER A 1 106 ? 24.590 8.704 19.995 1.00 62.28 106 SER A N 1
ATOM 879 C CA . SER A 1 106 ? 25.961 8.504 20.488 1.00 62.28 106 SER A CA 1
ATOM 880 C C . SER A 1 106 ? 26.976 8.321 19.351 1.00 62.28 106 SER A C 1
ATOM 882 O O . SER A 1 106 ? 28.129 8.726 19.487 1.00 62.28 106 SER A O 1
ATOM 884 N N . ALA A 1 107 ? 26.543 7.790 18.201 1.00 66.12 107 ALA A N 1
ATOM 885 C CA . ALA A 1 107 ? 27.381 7.620 17.013 1.00 66.12 107 ALA A CA 1
ATOM 886 C C . ALA A 1 107 ? 27.845 8.959 16.401 1.00 66.12 107 ALA A C 1
ATOM 888 O O . ALA A 1 107 ? 28.880 9.000 15.743 1.00 66.12 107 ALA A O 1
ATOM 889 N N . GLU A 1 108 ? 27.139 10.063 16.670 1.00 64.12 108 GLU A N 1
ATOM 890 C CA . GLU A 1 108 ? 27.538 11.431 16.292 1.00 64.12 108 GLU A CA 1
ATOM 891 C C . GLU A 1 108 ? 28.638 12.039 17.197 1.00 64.12 108 GLU A C 1
ATOM 893 O O . GLU A 1 108 ? 28.968 13.216 17.066 1.00 64.12 108 GLU A O 1
ATOM 898 N N . GLY A 1 109 ? 29.242 11.256 18.102 1.00 58.56 109 GLY A N 1
ATOM 899 C CA . GLY A 1 109 ? 30.441 11.654 18.857 1.00 58.56 109 GLY A CA 1
ATOM 900 C C . GLY A 1 109 ? 30.193 12.578 20.056 1.00 58.56 109 GLY A C 1
ATOM 901 O O . GLY A 1 109 ? 31.138 13.172 20.573 1.00 58.56 109 GLY A O 1
ATOM 902 N N . GLY A 1 110 ? 28.942 12.714 20.505 1.00 59.50 110 GLY A N 1
ATOM 903 C CA . GLY A 1 110 ? 28.576 13.470 21.707 1.00 59.50 110 GLY A CA 1
ATOM 904 C C . GLY A 1 110 ? 28.533 12.606 22.972 1.00 59.50 110 GLY A C 1
ATOM 905 O O . GLY A 1 110 ? 28.221 11.418 22.909 1.00 59.50 110 GLY A O 1
ATOM 906 N N . ASP A 1 111 ? 28.799 13.215 24.133 1.00 63.16 111 ASP A N 1
ATOM 907 C CA . ASP A 1 111 ? 28.651 12.558 25.437 1.00 63.16 111 ASP A CA 1
ATOM 908 C C . ASP A 1 111 ? 27.210 12.035 25.604 1.00 63.16 111 ASP A C 1
ATOM 910 O O . ASP A 1 111 ? 26.231 12.772 25.418 1.00 63.16 111 ASP A O 1
ATOM 914 N N . ALA A 1 112 ? 27.066 10.746 25.927 1.00 58.56 112 ALA A N 1
ATOM 915 C CA . ALA A 1 112 ? 25.779 10.049 25.938 1.00 58.56 112 ALA A CA 1
ATOM 916 C C . ALA A 1 112 ? 24.762 10.736 26.870 1.00 58.56 112 ALA A C 1
ATOM 918 O O . ALA A 1 112 ? 23.562 10.765 26.578 1.00 58.56 112 ALA A O 1
ATOM 919 N N . GLY A 1 113 ? 25.246 11.360 27.952 1.00 60.94 113 GLY A N 1
ATOM 920 C CA . GLY A 1 113 ? 24.433 12.137 28.889 1.00 60.94 113 GLY A CA 1
ATOM 921 C C . GLY A 1 113 ? 23.855 13.431 28.300 1.00 60.94 113 GLY A C 1
ATOM 922 O O . GLY A 1 113 ? 22.688 13.755 28.542 1.00 60.94 113 GLY A O 1
ATOM 923 N N . GLU A 1 114 ? 24.620 14.160 27.483 1.00 64.25 114 GLU A N 1
ATOM 924 C CA . GLU A 1 114 ? 24.123 15.363 26.802 1.00 64.25 114 GLU A CA 1
ATOM 925 C C . GLU A 1 114 ? 23.136 15.019 25.688 1.00 64.25 114 GLU A C 1
ATOM 927 O O . GLU A 1 114 ? 22.146 15.729 25.479 1.00 64.25 114 GLU A O 1
ATOM 932 N N . SER A 1 115 ? 23.386 13.906 25.001 1.00 66.56 115 SER A N 1
ATOM 933 C CA . SER A 1 115 ? 22.526 13.396 23.940 1.00 66.56 115 SER A CA 1
ATOM 934 C C . SER A 1 115 ? 21.143 13.003 24.481 1.00 66.56 115 SER A C 1
ATOM 936 O O . SER A 1 115 ? 20.116 13.480 23.992 1.00 66.56 115 SER A O 1
ATOM 938 N N . LEU A 1 116 ? 21.110 12.271 25.602 1.00 66.31 116 LEU A N 1
ATOM 939 C CA . LEU A 1 116 ? 19.898 11.940 26.364 1.00 66.31 116 LEU A CA 1
ATOM 940 C C . LEU A 1 116 ? 19.084 13.176 26.758 1.00 66.31 116 LEU A C 1
ATOM 942 O O . LEU A 1 116 ? 17.865 13.218 26.572 1.00 66.31 116 LEU A O 1
ATOM 946 N N . LYS A 1 117 ? 19.760 14.203 27.283 1.00 71.06 117 LYS A N 1
ATOM 947 C CA . LYS A 1 117 ? 19.124 15.454 27.713 1.00 71.06 117 LYS A CA 1
ATOM 948 C C . LYS A 1 117 ? 18.499 16.203 26.532 1.00 71.06 117 LYS A C 1
ATOM 950 O O . LYS A 1 117 ? 17.377 16.696 26.652 1.00 71.06 117 LYS A O 1
ATOM 955 N N . LYS A 1 118 ? 19.181 16.243 25.381 1.00 76.31 118 LYS A N 1
ATOM 956 C CA . LYS A 1 118 ? 18.668 16.846 24.137 1.00 76.31 118 LYS A CA 1
ATOM 957 C C . LYS A 1 118 ? 17.475 16.069 23.574 1.00 76.31 118 LYS A C 1
ATOM 959 O O . LYS A 1 118 ? 16.495 16.690 23.166 1.00 76.31 118 LYS A O 1
ATOM 964 N N . ILE A 1 119 ? 17.514 14.736 23.596 1.00 71.19 119 ILE A N 1
ATOM 965 C CA . ILE A 1 119 ? 16.398 13.881 23.156 1.00 71.19 119 ILE A CA 1
ATOM 966 C C . ILE A 1 119 ? 15.174 14.084 24.055 1.00 71.19 119 ILE A C 1
ATOM 968 O O . ILE A 1 119 ? 14.076 14.312 23.550 1.00 71.19 119 ILE A O 1
ATOM 972 N N . ALA A 1 120 ? 15.352 14.065 25.379 1.00 73.38 120 ALA A N 1
ATOM 973 C CA . ALA A 1 120 ? 14.268 14.296 26.332 1.00 73.38 120 ALA A CA 1
ATOM 974 C C . ALA A 1 120 ? 13.623 15.678 26.143 1.00 73.38 120 ALA A C 1
ATOM 976 O O . ALA A 1 120 ? 12.398 15.801 26.161 1.00 73.38 120 ALA A O 1
ATOM 977 N N . GLN A 1 121 ? 14.441 16.706 25.905 1.00 77.25 121 GLN A N 1
ATOM 978 C CA . GLN A 1 121 ? 13.971 18.061 25.633 1.00 77.25 121 GLN A CA 1
ATOM 979 C C . GLN A 1 121 ? 13.173 18.135 24.319 1.00 77.25 121 GLN A C 1
ATOM 981 O O . GLN A 1 121 ? 12.054 18.643 24.323 1.00 77.25 121 GLN A O 1
ATOM 986 N N . ARG A 1 122 ? 13.671 17.532 23.230 1.00 78.00 122 ARG A N 1
ATOM 987 C CA . ARG A 1 122 ? 12.955 17.453 21.941 1.00 78.00 122 ARG A CA 1
ATOM 988 C C . ARG A 1 122 ? 11.644 16.674 22.039 1.00 78.00 122 ARG A C 1
ATOM 990 O O . ARG A 1 122 ? 10.647 17.076 21.451 1.00 78.00 122 ARG A O 1
ATOM 997 N N . LEU A 1 123 ? 11.612 15.577 22.797 1.00 73.31 123 LEU A N 1
ATOM 998 C CA . LEU A 1 123 ? 10.387 14.807 23.042 1.00 73.31 123 LEU A CA 1
ATOM 999 C C . LEU A 1 123 ? 9.369 15.607 23.857 1.00 73.31 123 LEU A C 1
ATOM 1001 O O . LEU A 1 123 ? 8.175 15.546 23.574 1.00 73.31 123 LEU A O 1
ATOM 1005 N N . LYS A 1 124 ? 9.830 16.372 24.851 1.00 78.12 124 LYS A N 1
ATOM 1006 C CA . LYS A 1 124 ? 8.985 17.271 25.642 1.00 78.12 124 LYS A CA 1
ATOM 1007 C C . LYS A 1 124 ? 8.402 18.390 24.778 1.00 78.12 124 LYS A C 1
ATOM 1009 O O . LYS A 1 124 ? 7.214 18.673 24.887 1.00 78.12 124 LYS A O 1
ATOM 1014 N N . GLU A 1 125 ? 9.209 18.979 23.901 1.00 77.81 125 GLU A N 1
ATOM 1015 C CA . GLU A 1 125 ? 8.787 20.009 22.947 1.00 77.81 125 GLU A CA 1
ATOM 1016 C C . GLU A 1 125 ? 7.811 19.453 21.907 1.00 77.81 125 GLU A C 1
ATOM 1018 O O . GLU A 1 125 ? 6.750 20.033 21.707 1.00 77.81 125 GLU A O 1
ATOM 1023 N N . SER A 1 126 ? 8.103 18.287 21.325 1.00 71.88 126 SER A N 1
ATOM 1024 C CA . SER A 1 126 ? 7.213 17.594 20.387 1.00 71.88 126 SER A CA 1
ATOM 1025 C C . SER A 1 126 ? 5.873 17.237 21.036 1.00 71.88 126 SER A C 1
ATOM 1027 O O . SER A 1 126 ? 4.821 17.558 20.488 1.00 71.88 126 SER A O 1
ATOM 1029 N N . ARG A 1 127 ? 5.877 16.687 22.262 1.00 72.56 127 ARG A N 1
ATOM 1030 C CA . ARG A 1 127 ? 4.642 16.447 23.029 1.00 72.56 127 ARG A CA 1
ATOM 1031 C C . ARG A 1 127 ? 3.883 17.734 23.321 1.00 72.56 127 ARG A C 1
ATOM 1033 O O . ARG A 1 127 ? 2.667 17.734 23.194 1.00 72.56 127 ARG A O 1
ATOM 1040 N N . ALA A 1 128 ? 4.565 18.817 23.687 1.00 75.00 128 ALA A N 1
ATOM 1041 C CA . ALA A 1 128 ? 3.921 20.105 23.930 1.00 75.00 128 ALA A CA 1
ATOM 1042 C C . ALA A 1 128 ? 3.320 20.699 22.644 1.00 75.00 128 ALA A C 1
ATOM 1044 O O . ALA A 1 128 ? 2.238 21.277 22.686 1.00 75.00 128 ALA A O 1
ATOM 1045 N N . MET A 1 129 ? 3.980 20.524 21.495 1.00 68.69 129 MET A N 1
ATOM 1046 C CA . MET A 1 129 ? 3.459 20.933 20.188 1.00 68.69 129 MET A CA 1
ATOM 1047 C C . MET A 1 129 ? 2.257 20.085 19.763 1.00 68.69 129 MET A C 1
ATOM 1049 O O . MET A 1 129 ? 1.261 20.649 19.317 1.00 68.69 129 MET A O 1
ATOM 1053 N N . MET A 1 130 ? 2.301 18.764 19.964 1.00 59.59 130 MET A N 1
ATOM 1054 C CA . MET A 1 130 ? 1.154 17.884 19.714 1.00 59.59 130 MET A CA 1
ATOM 1055 C C . MET A 1 130 ? -0.014 18.205 20.647 1.00 59.59 130 MET A C 1
ATOM 1057 O O . MET A 1 130 ? -1.134 18.352 20.180 1.00 59.59 130 MET A O 1
ATOM 1061 N N . GLN A 1 131 ? 0.236 18.430 21.939 1.00 57.31 131 GLN A N 1
ATOM 1062 C CA . GLN A 1 131 ? -0.795 18.855 22.893 1.00 57.31 131 GLN A CA 1
ATOM 1063 C C . GLN A 1 131 ? -1.405 20.216 22.530 1.00 57.31 131 GLN A C 1
ATOM 1065 O O . GLN A 1 131 ? -2.599 20.412 22.722 1.00 57.31 131 GLN A O 1
ATOM 1070 N N . LYS A 1 132 ? -0.613 21.135 21.962 1.00 53.22 132 LYS A N 1
ATOM 1071 C CA . LYS A 1 132 ? -1.082 22.446 21.490 1.00 53.22 132 LYS A CA 1
ATOM 1072 C C . LYS A 1 132 ? -1.853 22.371 20.163 1.00 53.22 132 LYS A C 1
ATOM 1074 O O . LYS A 1 132 ? -2.658 23.254 19.888 1.00 53.22 132 LYS A O 1
ATOM 1079 N N . ALA A 1 133 ? -1.618 21.338 19.354 1.00 51.75 133 ALA A N 1
ATOM 1080 C CA . ALA A 1 133 ? -2.359 21.065 18.121 1.00 51.75 133 ALA A CA 1
ATOM 1081 C C . ALA A 1 133 ? -3.602 20.172 18.342 1.00 51.75 133 ALA A C 1
ATOM 1083 O O . ALA A 1 133 ? -4.502 20.164 17.509 1.00 51.75 133 ALA A O 1
ATOM 1084 N N . GLU A 1 134 ? -3.672 19.443 19.462 1.00 49.91 134 GLU A N 1
ATOM 1085 C CA . GLU A 1 134 ? -4.754 18.504 19.803 1.00 49.91 134 GLU A CA 1
ATOM 1086 C C . GLU A 1 134 ? -5.905 19.096 20.630 1.00 49.91 134 GLU A C 1
ATOM 1088 O O . GLU A 1 134 ? -6.821 18.358 20.998 1.00 49.91 134 GLU A O 1
ATOM 1093 N N . SER A 1 135 ? -5.907 20.397 20.915 1.00 39.72 135 SER A N 1
ATOM 1094 C CA . SER A 1 135 ? -7.023 21.053 21.598 1.00 39.72 135 SER A CA 1
ATOM 1095 C C . SER A 1 135 ? -7.860 21.891 20.631 1.00 39.72 135 SER A C 1
ATOM 1097 O O . SER A 1 135 ? -7.581 23.078 20.458 1.00 39.72 135 SER A O 1
ATOM 1099 N N . PRO A 1 136 ? -8.951 21.356 20.062 1.00 46.62 136 PRO A N 1
ATOM 1100 C CA . PRO A 1 136 ? -10.186 22.101 20.125 1.00 46.62 136 PRO A CA 1
ATOM 1101 C C . PRO A 1 136 ? -10.636 22.058 21.595 1.00 46.62 136 PRO A C 1
ATOM 1103 O O . PRO A 1 136 ? -10.693 21.008 22.232 1.00 46.62 136 PRO A O 1
ATOM 1106 N N . GLU A 1 137 ? -10.871 23.231 22.158 1.00 51.53 137 GLU A N 1
ATOM 1107 C CA . GLU A 1 137 ? -11.349 23.499 23.513 1.00 51.53 137 GLU A CA 1
ATOM 1108 C C . GLU A 1 137 ? -12.790 22.962 23.693 1.00 51.53 137 GLU A C 1
ATOM 1110 O O . GLU A 1 137 ? -13.747 23.716 23.827 1.00 51.53 137 GLU A O 1
ATOM 1115 N N . VAL A 1 138 ? -12.982 21.640 23.599 1.00 51.44 138 VAL A N 1
ATOM 1116 C CA . VAL A 1 138 ? -14.303 20.993 23.554 1.00 51.44 138 VAL A CA 1
ATOM 1117 C C . VAL A 1 138 ? -14.536 20.194 24.836 1.00 51.44 138 VAL A C 1
ATOM 1119 O O . VAL A 1 138 ? -13.973 19.124 25.029 1.00 51.44 138 VAL A O 1
ATOM 1122 N N . GLN A 1 139 ? -15.372 20.756 25.717 1.00 62.06 139 GLN A N 1
ATOM 1123 C CA . GLN A 1 139 ? -16.294 20.076 26.648 1.00 62.06 139 GLN A CA 1
ATOM 1124 C C . GLN A 1 139 ? -15.771 18.917 27.528 1.00 62.06 139 GLN A C 1
ATOM 1126 O O . GLN A 1 139 ? -16.567 18.127 28.031 1.00 62.06 139 GLN A O 1
ATOM 1131 N N . GLN A 1 140 ? -14.472 18.836 27.824 1.00 66.69 140 GLN A N 1
ATOM 1132 C CA . GLN A 1 140 ? -13.930 17.866 28.789 1.00 66.69 140 GLN A CA 1
ATOM 1133 C C . GLN A 1 140 ? -14.718 17.772 30.123 1.00 66.69 140 GLN A C 1
ATOM 1135 O O . GLN A 1 140 ? -15.040 16.655 30.522 1.00 66.69 140 GLN A O 1
ATOM 1140 N N . PRO A 1 141 ? -15.129 18.883 30.783 1.00 73.94 141 PRO A N 1
ATOM 1141 C CA . PRO A 1 141 ? -15.914 18.789 32.020 1.00 73.94 141 PRO A CA 1
ATOM 1142 C C . PRO A 1 141 ? -17.332 18.229 31.828 1.00 73.94 141 PRO A C 1
ATOM 1144 O O . PRO A 1 141 ? -17.945 17.790 32.796 1.00 73.94 141 PRO A O 1
ATOM 1147 N N . GLU A 1 142 ? -17.885 18.264 30.616 1.00 80.50 142 GLU A N 1
ATOM 1148 C CA . GLU A 1 142 ? -19.197 17.685 30.304 1.00 80.50 142 GLU A CA 1
ATOM 1149 C C . GLU A 1 142 ? -19.082 16.176 30.059 1.00 80.50 142 GLU A C 1
ATOM 1151 O O . GLU A 1 142 ? -19.862 15.404 30.613 1.00 80.50 142 GLU A O 1
ATOM 1156 N N . ILE A 1 143 ? -18.041 15.753 29.333 1.00 83.25 143 ILE A N 1
ATOM 1157 C CA . ILE A 1 143 ? -17.697 14.340 29.111 1.00 83.25 143 ILE A CA 1
ATOM 1158 C C . ILE A 1 143 ? -17.476 13.626 30.450 1.00 83.25 143 ILE A C 1
ATOM 1160 O O . ILE A 1 143 ? -18.028 12.549 30.674 1.00 83.25 143 ILE A O 1
ATOM 1164 N N . ASP A 1 144 ? -16.720 14.242 31.362 1.00 86.06 144 ASP A N 1
ATOM 1165 C CA . ASP A 1 144 ? -16.423 13.650 32.668 1.00 86.06 144 ASP A CA 1
ATOM 1166 C C . ASP A 1 144 ? -17.704 13.486 33.515 1.00 86.06 144 ASP A C 1
ATOM 1168 O O . ASP A 1 144 ? -17.916 12.439 34.130 1.00 86.06 144 ASP A O 1
ATOM 1172 N N . ARG A 1 145 ? -18.623 14.465 33.471 1.00 89.31 145 ARG A N 1
ATOM 1173 C CA . ARG A 1 145 ? -19.940 14.373 34.135 1.00 89.31 145 ARG A CA 1
ATOM 1174 C C . ARG A 1 145 ? -20.801 13.249 33.563 1.00 89.31 145 ARG A C 1
ATOM 1176 O O . ARG A 1 145 ? -21.454 12.536 34.323 1.00 89.31 145 ARG A O 1
ATOM 1183 N N . MET A 1 146 ? -20.811 13.080 32.243 1.00 91.06 146 MET A N 1
ATOM 1184 C CA . MET A 1 146 ? -21.546 11.995 31.587 1.00 91.06 146 MET A CA 1
ATOM 1185 C C . MET A 1 146 ? -20.969 10.619 31.962 1.00 91.06 146 MET A C 1
ATOM 1187 O O . MET A 1 146 ? -21.732 9.690 32.225 1.00 91.06 146 MET A O 1
ATOM 1191 N N . GLU A 1 147 ? -19.640 10.476 32.057 1.00 90.38 147 GLU A N 1
ATOM 1192 C CA . GLU A 1 147 ? -19.003 9.234 32.528 1.00 90.38 147 GLU A CA 1
ATOM 1193 C C . GLU A 1 147 ? -19.381 8.913 33.989 1.00 90.38 147 GLU A C 1
ATOM 1195 O O . GLU A 1 147 ? -19.647 7.755 34.322 1.00 90.38 147 GLU A O 1
ATOM 1200 N N . GLU A 1 148 ? -19.449 9.919 34.867 1.00 93.06 148 GLU A N 1
ATOM 1201 C CA . GLU A 1 148 ? -19.911 9.748 36.252 1.00 93.06 148 GLU A CA 1
ATOM 1202 C C . GLU A 1 148 ? -21.386 9.331 36.325 1.00 93.06 148 GLU A C 1
ATOM 1204 O O . GLU A 1 148 ? -21.727 8.401 37.063 1.00 93.06 148 GLU A O 1
ATOM 1209 N N . GLN A 1 149 ? -22.254 9.951 35.520 1.00 91.94 149 GLN A N 1
ATOM 1210 C CA . GLN A 1 149 ? -23.669 9.575 35.421 1.00 91.94 149 GLN A CA 1
ATOM 1211 C C . GLN A 1 149 ? -23.841 8.118 34.988 1.00 91.94 149 GLN A C 1
ATOM 1213 O O . GLN A 1 149 ? -24.622 7.387 35.597 1.00 91.94 149 GLN A O 1
ATOM 1218 N N . VAL A 1 150 ? -23.071 7.659 33.996 1.00 94.19 150 VAL A N 1
ATOM 1219 C CA . VAL A 1 150 ? -23.087 6.254 33.562 1.00 94.19 150 VAL A CA 1
ATOM 1220 C C . VAL A 1 150 ? -22.735 5.313 34.713 1.00 94.19 150 VAL A C 1
ATOM 1222 O O . VAL A 1 150 ? -23.407 4.299 34.895 1.00 94.19 150 VAL A O 1
ATOM 1225 N N . ARG A 1 151 ? -21.723 5.637 35.529 1.00 92.62 151 ARG A N 1
ATOM 1226 C CA . ARG A 1 151 ? -21.344 4.797 36.681 1.00 92.62 151 ARG A CA 1
ATOM 1227 C C . ARG A 1 151 ? -22.475 4.669 37.699 1.00 92.62 151 ARG A C 1
ATOM 1229 O O . ARG A 1 151 ? -22.709 3.568 38.194 1.00 92.62 151 ARG A O 1
ATOM 1236 N N . LEU A 1 152 ? -23.177 5.767 37.981 1.00 92.88 152 LEU A N 1
ATOM 1237 C CA . LEU A 1 152 ? -24.336 5.766 38.877 1.00 92.88 152 LEU A CA 1
ATOM 1238 C C . LEU A 1 152 ? -25.489 4.931 38.300 1.00 92.88 152 LEU A C 1
ATOM 1240 O O . LEU A 1 152 ? -26.045 4.091 38.999 1.00 92.88 152 LEU A O 1
ATOM 1244 N N . LEU A 1 153 ? -25.798 5.076 37.007 1.00 93.31 153 LEU A N 1
ATOM 1245 C CA . LEU A 1 153 ? -26.860 4.299 36.354 1.00 93.31 153 LEU A CA 1
ATOM 1246 C C . LEU A 1 153 ? -26.568 2.793 36.323 1.00 93.31 153 LEU A C 1
ATOM 1248 O O . LEU A 1 153 ? -27.476 1.987 36.517 1.00 93.31 153 LEU A O 1
ATOM 1252 N N . ILE A 1 154 ? -25.307 2.401 36.111 1.00 91.69 154 ILE A N 1
ATOM 1253 C CA . ILE A 1 154 ? -24.881 0.995 36.174 1.00 91.69 154 ILE A CA 1
ATOM 1254 C C . ILE A 1 154 ? -25.052 0.443 37.594 1.00 91.69 154 ILE A C 1
ATOM 1256 O O . ILE A 1 154 ? -25.515 -0.688 37.746 1.00 91.69 154 ILE A O 1
ATOM 1260 N N . HIS A 1 155 ? -24.697 1.226 38.619 1.00 92.62 155 HIS A N 1
ATOM 1261 C CA . HIS A 1 155 ? -24.900 0.854 40.021 1.00 92.62 155 HIS A CA 1
ATOM 1262 C C . HIS A 1 155 ? -26.388 0.646 40.341 1.00 92.62 155 HIS A C 1
ATOM 1264 O O . HIS A 1 155 ? -26.751 -0.344 40.971 1.00 92.62 155 HIS A O 1
ATOM 1270 N N . ASP A 1 156 ? -27.251 1.523 39.831 1.00 92.00 156 ASP A N 1
ATOM 1271 C CA . ASP A 1 156 ? -28.703 1.463 40.030 1.00 92.00 156 ASP A CA 1
ATOM 1272 C C . ASP A 1 156 ? -29.410 0.445 39.107 1.00 92.00 156 ASP A C 1
ATOM 1274 O O . ASP A 1 156 ? -30.639 0.407 39.045 1.00 92.00 156 ASP A O 1
ATOM 1278 N N . ALA A 1 157 ? -28.648 -0.377 38.373 1.00 90.06 157 ALA A N 1
ATOM 1279 C CA . ALA A 1 157 ? -29.121 -1.365 37.397 1.00 90.06 157 ALA A CA 1
ATOM 1280 C C . ALA A 1 157 ? -29.980 -0.793 36.243 1.00 90.06 157 ALA A C 1
ATOM 1282 O O . ALA A 1 157 ? -30.699 -1.523 35.556 1.00 90.06 157 ALA A O 1
ATOM 1283 N N . LYS A 1 158 ? -29.871 0.512 35.968 1.00 93.19 158 LYS A N 1
ATOM 1284 C CA . LYS A 1 158 ? -30.548 1.208 34.861 1.00 93.19 158 LYS A CA 1
ATOM 1285 C C . LYS A 1 158 ? -29.733 1.120 33.572 1.00 93.19 158 LYS A C 1
ATOM 1287 O O . LYS A 1 158 ? -29.234 2.112 33.039 1.00 93.19 158 LYS A O 1
ATOM 1292 N N . TYR A 1 159 ? -29.575 -0.098 33.064 1.00 93.38 159 TYR A N 1
ATOM 1293 C CA . TYR A 1 159 ? -28.649 -0.380 31.964 1.00 93.38 159 TYR A CA 1
ATOM 1294 C C . TYR A 1 159 ? -29.050 0.250 30.624 1.00 93.38 159 TYR A C 1
ATOM 1296 O O . TYR A 1 159 ? -28.173 0.648 29.862 1.00 93.38 159 TYR A O 1
ATOM 1304 N N . SER A 1 160 ? -30.347 0.388 30.333 1.00 91.38 160 SER A N 1
ATOM 1305 C CA . SER A 1 160 ? -30.827 1.014 29.091 1.00 91.38 160 SER A CA 1
ATOM 1306 C C . SER A 1 160 ? -30.427 2.487 28.989 1.00 91.38 160 SER A C 1
ATOM 1308 O O . SER A 1 160 ? -29.885 2.903 27.970 1.00 91.38 160 SER A O 1
ATOM 1310 N N . GLU A 1 161 ? -30.626 3.247 30.068 1.00 92.69 161 GLU A N 1
ATOM 1311 C CA . GLU A 1 161 ? -30.253 4.665 30.154 1.00 92.69 161 GLU A CA 1
ATOM 1312 C C . GLU A 1 161 ? -28.725 4.830 30.091 1.00 92.69 161 GLU A C 1
ATOM 1314 O O . GLU A 1 161 ? -28.212 5.694 29.380 1.00 92.69 161 GLU A O 1
ATOM 1319 N N . ALA A 1 162 ? -27.975 3.946 30.763 1.00 93.88 162 ALA A N 1
ATOM 1320 C CA . ALA A 1 162 ? -26.513 3.949 30.712 1.00 93.88 162 ALA A CA 1
ATOM 1321 C C . ALA A 1 162 ? -25.973 3.729 29.284 1.00 93.88 162 ALA A C 1
ATOM 1323 O O . ALA A 1 162 ? -25.008 4.380 28.880 1.00 93.88 162 ALA A O 1
ATOM 1324 N N . ILE A 1 163 ? -26.602 2.844 28.501 1.00 93.56 163 ILE A N 1
ATOM 1325 C CA . ILE A 1 163 ? -26.219 2.579 27.106 1.00 93.56 163 ILE A CA 1
ATOM 1326 C C . ILE A 1 163 ? -26.425 3.817 26.222 1.00 93.56 163 ILE A C 1
ATOM 1328 O O . ILE A 1 163 ? -25.592 4.086 25.356 1.00 93.56 163 ILE A O 1
ATOM 1332 N N . GLU A 1 164 ? -27.504 4.579 26.418 1.00 94.31 164 GLU A N 1
ATOM 1333 C CA . GLU A 1 164 ? -27.768 5.794 25.635 1.00 94.31 164 GLU A CA 1
ATOM 1334 C C . GLU A 1 164 ? -26.688 6.857 25.855 1.00 94.31 164 GLU A C 1
ATOM 1336 O O . GLU A 1 164 ? -26.128 7.379 24.886 1.00 94.31 164 GLU A O 1
ATOM 1341 N N . ILE A 1 165 ? -26.324 7.110 27.115 1.00 92.62 165 ILE A N 1
ATOM 1342 C CA . ILE A 1 165 ? -25.265 8.070 27.456 1.00 92.62 165 ILE A CA 1
ATOM 1343 C C . ILE A 1 165 ? -23.908 7.587 26.922 1.00 92.62 165 ILE A C 1
ATOM 1345 O O . ILE A 1 165 ? -23.146 8.376 26.365 1.00 92.62 165 ILE A O 1
ATOM 1349 N N . LEU A 1 166 ? -23.614 6.284 26.996 1.00 92.12 166 LEU A N 1
ATOM 1350 C CA . LEU A 1 166 ? -22.393 5.715 26.414 1.00 92.12 166 LEU A CA 1
ATOM 1351 C C . LEU A 1 166 ? -22.334 5.856 24.887 1.00 92.12 166 LEU A C 1
ATOM 1353 O O . LEU A 1 166 ? -21.260 6.101 24.336 1.00 92.12 166 LEU A O 1
ATOM 1357 N N . LYS A 1 167 ? -23.471 5.743 24.189 1.00 92.38 167 LYS A N 1
ATOM 1358 C CA . LYS A 1 167 ? -23.548 5.995 22.740 1.00 92.38 167 LYS A CA 1
ATOM 1359 C C . LYS A 1 167 ? -23.247 7.459 22.423 1.00 92.38 167 LYS A C 1
ATOM 1361 O O . LYS A 1 167 ? -22.499 7.723 21.485 1.00 92.38 167 LYS A O 1
ATOM 1366 N N . GLN A 1 168 ? -23.752 8.398 23.222 1.00 90.44 168 GLN A N 1
ATOM 1367 C CA . GLN A 1 168 ? -23.423 9.821 23.081 1.00 90.44 168 GLN A CA 1
ATOM 1368 C C . GLN A 1 168 ? -21.933 10.089 23.341 1.00 90.44 168 GLN A C 1
ATOM 1370 O O . GLN A 1 168 ? -21.273 10.731 22.524 1.00 90.44 168 GLN A O 1
ATOM 1375 N N . LEU A 1 169 ? -21.376 9.524 24.418 1.00 89.56 169 LEU A N 1
ATOM 1376 C CA . LEU A 1 169 ? -19.948 9.609 24.741 1.00 89.56 169 LEU A CA 1
ATOM 1377 C C . LEU A 1 169 ? -19.061 9.055 23.621 1.00 89.56 169 LEU A C 1
ATOM 1379 O O . LEU A 1 169 ? -18.027 9.641 23.307 1.00 89.56 169 LEU A O 1
ATOM 1383 N N . ASN A 1 170 ? -19.480 7.965 22.977 1.00 87.81 170 ASN A N 1
ATOM 1384 C CA . ASN A 1 170 ? -18.762 7.376 21.851 1.00 87.81 170 ASN A CA 1
ATOM 1385 C C . ASN A 1 170 ? -18.691 8.317 20.634 1.00 87.81 170 ASN A C 1
ATOM 1387 O O . ASN A 1 170 ? -17.659 8.376 19.968 1.00 87.81 170 ASN A O 1
ATOM 1391 N N . LEU A 1 171 ? -19.759 9.075 20.355 1.00 86.06 171 LEU A N 1
ATOM 1392 C CA . LEU A 1 171 ? -19.768 10.057 19.264 1.00 86.06 171 LEU A CA 1
ATOM 1393 C C . LEU A 1 171 ? -18.902 11.284 19.576 1.00 86.06 171 LEU A C 1
ATOM 1395 O O . LEU A 1 171 ? -18.230 11.801 18.686 1.00 86.06 171 LEU A O 1
ATOM 1399 N N . ILE A 1 172 ? -18.929 11.756 20.824 1.00 84.75 172 ILE A N 1
ATOM 1400 C CA . ILE A 1 172 ? -18.258 12.999 21.235 1.00 84.75 172 ILE A CA 1
ATOM 1401 C C . ILE A 1 172 ? -16.760 12.764 21.493 1.00 84.75 172 ILE A C 1
ATOM 1403 O O . ILE A 1 172 ? -15.944 13.659 21.274 1.00 84.75 172 ILE A O 1
ATOM 1407 N N . ASN A 1 173 ? -16.373 11.558 21.920 1.00 81.94 173 ASN A N 1
ATOM 1408 C CA . ASN A 1 173 ? -15.000 11.225 22.288 1.00 81.94 173 ASN A CA 1
ATOM 1409 C C . ASN A 1 173 ? -14.444 10.040 21.468 1.00 81.94 173 ASN A C 1
ATOM 1411 O O . ASN A 1 173 ? -14.329 8.917 21.976 1.00 81.94 173 ASN A O 1
ATOM 1415 N N . PRO A 1 174 ? -14.008 10.288 20.216 1.00 77.50 174 PRO A N 1
ATOM 1416 C CA . PRO A 1 174 ? -13.479 9.240 19.345 1.00 77.50 174 PRO A CA 1
ATOM 1417 C C . PRO A 1 174 ? -12.199 8.587 19.891 1.00 77.50 174 PRO A C 1
ATOM 1419 O O . PRO A 1 174 ? -11.933 7.426 19.584 1.00 77.50 174 PRO A O 1
ATOM 1422 N N . LYS A 1 175 ? -11.425 9.273 20.753 1.00 77.75 175 LYS A N 1
ATOM 1423 C CA . LYS A 1 175 ? -10.198 8.717 21.362 1.00 77.75 175 LYS A CA 1
ATOM 1424 C C . LYS A 1 175 ? -10.492 7.508 22.260 1.00 77.75 175 LYS A C 1
ATOM 1426 O O . LYS A 1 175 ? -9.687 6.582 22.312 1.00 77.75 175 LYS A O 1
ATOM 1431 N N . LYS A 1 176 ? -11.638 7.501 22.951 1.00 82.88 176 LYS A N 1
ATOM 1432 C CA . LYS A 1 176 ? -12.097 6.391 23.809 1.00 82.88 176 LYS A CA 1
ATOM 1433 C C . LYS A 1 176 ? -13.163 5.511 23.133 1.00 82.88 176 LYS A C 1
ATOM 1435 O O . LYS A 1 176 ? -13.790 4.699 23.807 1.00 82.88 176 LYS A O 1
ATOM 1440 N N . SER A 1 177 ? -13.357 5.621 21.816 1.00 84.31 177 SER A N 1
ATOM 1441 C CA . SER A 1 177 ? -14.461 4.951 21.111 1.00 84.31 177 SER A CA 1
ATOM 1442 C C . SER A 1 177 ? -14.511 3.432 21.338 1.00 84.31 177 SER A C 1
ATOM 1444 O O . SER A 1 177 ? -15.569 2.874 21.624 1.00 84.31 177 SER A O 1
ATOM 1446 N N . ILE A 1 178 ? -13.348 2.772 21.317 1.00 84.81 178 ILE A N 1
ATOM 1447 C CA . ILE A 1 178 ? -13.232 1.323 21.555 1.00 84.81 178 ILE A CA 1
ATOM 1448 C C . ILE A 1 178 ? -13.714 0.954 22.969 1.00 84.81 178 ILE A C 1
ATOM 1450 O O . ILE A 1 178 ? -14.481 0.011 23.135 1.00 84.81 178 ILE A O 1
ATOM 1454 N N . TYR A 1 179 ? -13.319 1.733 23.981 1.00 88.75 179 TYR A N 1
ATOM 1455 C CA . TYR A 1 179 ? -13.698 1.499 25.377 1.00 88.75 179 TYR A CA 1
ATOM 1456 C C . TYR A 1 179 ? -15.214 1.595 25.581 1.00 88.75 179 TYR A C 1
ATOM 1458 O O . TYR A 1 179 ? -15.815 0.714 26.196 1.00 88.75 179 TYR A O 1
ATOM 1466 N N . PHE A 1 180 ? -15.847 2.634 25.029 1.00 92.12 180 PHE A N 1
ATOM 1467 C CA . PHE A 1 180 ? -17.296 2.800 25.138 1.00 92.12 180 PHE A CA 1
ATOM 1468 C C . PHE A 1 180 ? -18.058 1.723 24.361 1.00 92.12 180 PHE A C 1
ATOM 1470 O O . PHE A 1 180 ? -19.056 1.210 24.861 1.00 92.12 180 PHE A O 1
ATOM 1477 N N . ALA A 1 181 ? -17.576 1.324 23.179 1.00 89.00 181 ALA A N 1
ATOM 1478 C CA . ALA A 1 181 ? -18.178 0.241 22.403 1.00 89.00 181 ALA A CA 1
ATOM 1479 C C . ALA A 1 181 ? -18.191 -1.091 23.175 1.00 89.00 181 ALA A C 1
ATOM 1481 O O . ALA A 1 181 ? -19.208 -1.790 23.189 1.00 89.00 181 ALA A O 1
ATOM 1482 N N . ASP A 1 182 ? -17.100 -1.417 23.874 1.00 92.06 182 ASP A N 1
ATOM 1483 C CA . ASP A 1 182 ? -17.029 -2.620 24.708 1.00 92.06 182 ASP A CA 1
ATOM 1484 C C . ASP A 1 182 ? -17.988 -2.561 25.906 1.00 92.06 182 ASP A C 1
ATOM 1486 O O . ASP A 1 182 ? -18.655 -3.557 26.208 1.00 92.06 182 ASP A O 1
ATOM 1490 N N . GLN A 1 183 ? -18.111 -1.401 26.560 1.00 92.38 183 GLN A N 1
ATOM 1491 C CA . GLN A 1 183 ? -19.066 -1.204 27.656 1.00 92.38 183 GLN A CA 1
ATOM 1492 C C . GLN A 1 183 ? -20.516 -1.343 27.195 1.00 92.38 183 GLN A C 1
ATOM 1494 O O . GLN A 1 183 ? -21.299 -2.025 27.854 1.00 92.38 183 GLN A O 1
ATOM 1499 N N . ILE A 1 184 ? -20.863 -0.754 26.047 1.00 93.56 184 ILE A N 1
ATOM 1500 C CA . ILE A 1 184 ? -22.194 -0.884 25.444 1.00 93.56 184 ILE A CA 1
ATOM 1501 C C . ILE A 1 184 ? -22.508 -2.359 25.202 1.00 93.56 184 ILE A C 1
ATOM 1503 O O . ILE A 1 184 ? -23.532 -2.843 25.676 1.00 93.56 184 ILE A O 1
ATOM 1507 N N . ARG A 1 185 ? -21.599 -3.100 24.555 1.00 93.75 185 ARG A N 1
ATOM 1508 C CA . ARG A 1 185 ? -21.793 -4.530 24.272 1.00 93.75 185 ARG A CA 1
ATOM 1509 C C . ARG A 1 185 ? -21.981 -5.351 25.549 1.00 93.75 185 ARG A C 1
ATOM 1511 O O . ARG A 1 185 ? -22.786 -6.281 25.579 1.00 93.75 185 ARG A O 1
ATOM 1518 N N . PHE A 1 186 ? -21.231 -5.033 26.604 1.00 94.75 186 PHE A N 1
ATOM 1519 C CA . PHE A 1 186 ? -21.359 -5.706 27.895 1.00 94.75 186 PHE A CA 1
ATOM 1520 C C . PHE A 1 186 ? -22.727 -5.454 28.539 1.00 94.75 186 PHE A C 1
ATOM 1522 O O . PHE A 1 186 ? -23.386 -6.404 28.963 1.00 94.75 186 PHE A O 1
ATOM 1529 N N . LEU A 1 187 ? -23.175 -4.197 28.572 1.00 92.88 187 LEU A N 1
ATOM 1530 C CA . LEU A 1 187 ? -24.476 -3.834 29.132 1.00 92.88 187 LEU A CA 1
ATOM 1531 C C . LEU A 1 187 ? -25.639 -4.389 28.301 1.00 92.88 187 LEU A C 1
ATOM 1533 O O . LEU A 1 187 ? -26.601 -4.890 28.876 1.00 92.88 187 LEU A O 1
ATOM 1537 N N . GLU A 1 188 ? -25.544 -4.374 26.969 1.00 92.75 188 GLU A N 1
ATOM 1538 C CA . GLU A 1 188 ? -26.546 -4.974 26.075 1.00 92.75 188 GLU A CA 1
ATOM 1539 C C . GLU A 1 188 ? -26.711 -6.474 26.362 1.00 92.75 188 GLU A C 1
ATOM 1541 O O . GLU A 1 188 ? -27.836 -6.955 26.493 1.00 92.75 188 GLU A O 1
ATOM 1546 N N . LYS A 1 189 ? -25.602 -7.192 26.586 1.00 94.31 189 LYS A N 1
ATOM 1547 C CA . LYS A 1 189 ? -25.628 -8.607 26.984 1.00 94.31 189 LYS A CA 1
ATOM 1548 C C . LYS A 1 189 ? -26.262 -8.829 28.362 1.00 94.31 189 LYS A C 1
ATOM 1550 O O . LYS A 1 189 ? -26.941 -9.832 28.569 1.00 94.31 189 LYS A O 1
ATOM 1555 N N . ILE A 1 190 ? -26.042 -7.925 29.320 1.00 92.31 190 ILE A N 1
ATOM 1556 C CA . ILE A 1 190 ? -26.702 -7.990 30.636 1.00 92.31 190 ILE A CA 1
ATOM 1557 C C . ILE A 1 190 ? -28.214 -7.818 30.480 1.00 92.31 190 ILE A C 1
ATOM 1559 O O . ILE A 1 190 ? -28.972 -8.607 31.037 1.00 92.31 190 ILE A O 1
ATOM 1563 N N . VAL A 1 191 ? -28.651 -6.827 29.699 1.00 91.00 191 VAL A N 1
ATOM 1564 C CA . VAL A 1 191 ? -30.075 -6.572 29.437 1.00 91.00 191 VAL A CA 1
ATOM 1565 C C . VAL A 1 191 ? -30.735 -7.759 28.738 1.00 91.00 191 VAL A C 1
ATOM 1567 O O . VAL A 1 191 ? -31.866 -8.098 29.070 1.00 91.00 191 VAL A O 1
ATOM 1570 N N . GLU A 1 192 ? -30.048 -8.398 27.791 1.00 92.75 192 GLU A N 1
ATOM 15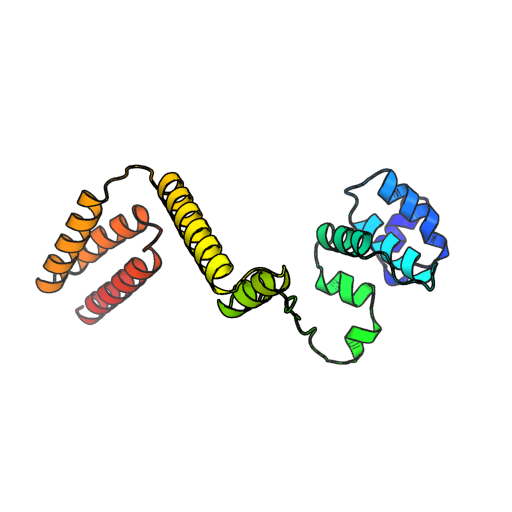71 C CA . GLU A 1 192 ? -30.544 -9.593 27.102 1.00 92.75 192 GLU A CA 1
ATOM 1572 C C . GLU A 1 192 ? -30.718 -10.785 28.053 1.00 92.75 192 GLU A C 1
ATOM 1574 O O . GLU A 1 192 ? -31.738 -11.458 27.989 1.00 92.75 192 GLU A O 1
ATOM 1579 N N . ASN A 1 193 ? -29.780 -11.001 28.980 1.00 89.94 193 ASN A N 1
ATOM 1580 C CA . ASN A 1 193 ? -29.862 -12.085 29.968 1.00 89.94 193 ASN A CA 1
ATOM 1581 C C . ASN A 1 193 ? -30.889 -11.844 31.092 1.00 89.94 193 ASN A C 1
ATOM 1583 O O . ASN A 1 193 ? -31.222 -12.780 31.816 1.00 89.94 193 ASN A O 1
ATOM 1587 N N . LEU A 1 194 ? -31.323 -10.597 31.299 1.00 81.06 194 LEU A N 1
ATOM 1588 C CA . LEU A 1 194 ? -32.317 -10.220 32.314 1.00 81.06 194 LEU A CA 1
ATOM 1589 C C . LEU A 1 194 ? -33.763 -10.267 31.791 1.00 81.06 194 LEU A C 1
ATOM 1591 O O . LEU A 1 194 ? -34.687 -10.121 32.593 1.00 81.06 194 LEU A O 1
ATOM 1595 N N . LYS A 1 195 ? -33.954 -10.417 30.475 1.00 68.94 195 LYS A N 1
ATOM 1596 C CA . LYS A 1 195 ? -35.261 -10.611 29.830 1.00 68.94 195 LYS A CA 1
ATOM 1597 C C . LYS A 1 195 ? -35.682 -12.075 29.866 1.00 68.94 195 LYS A C 1
ATOM 1599 O O . LYS A 1 195 ? -36.904 -12.294 30.011 1.00 68.94 195 LYS A O 1
#

pLDDT: mean 80.8, std 14.3, range [39.72, 94.75]

Foldseek 3Di:
DDPVVLVVCLVPVVPQELVCQVVLVVVCVVPVLPLSSLLSNLQSVVRNDVDDDDPVSLVSNCVSDPDNVVSVCSNPVVVVPVPDDPPPPPPPCCPVDPVSQLVVQVVVVDDSVVSVVVVVVVVVVVVVVVVVVPDPPDDPVVLVVLVVVLVVCVVVVVLVVSLVSLVVSLVRPVVCVVVSVVSNVVSVVVVVVVD

Radius of gyration: 28.76 Å; chains: 1; bounding box: 66×44×72 Å

Sequence (195 aa):
MNTEAFIRLAKNPKLVEAIHEPELRRWTEKYPYFNQARVLWMKASQLASADPVSDDELELAGLHSNDLRWLFFYLYPEMELSGEQPVHRRHDRFSGSYFDILNAASAEGGDAGESLKKIAQRLKESRAMMQKAESPEVQQPEIDRMEEQVRLLIHDAKYSEAIEILKQLNLINPKKSIYFADQIRFLEKIVENLK

Secondary structure (DSSP, 8-state):
--HHHHHHHHH-GGG--GGGHHHHHHHHHH-TT-HHHHHHHHHHHHHH-SSPPPHHHHHHHHHH-S-HHHHHHHH-THHHHT---------TT--S-HHHHHHHHHHTT--HHHHHHHHHHHHHHHHHHHHHHS-----HHHHHHHHHHHHHHHHTT-HHHHHHHHHHHHHH-GGGHHHHHHHHHHHHHHHHHT-